Protein AF-0000000073932582 (afdb_homodimer)

Solvent-accessible surface area (backbone atoms only — not comparable to full-atom values): 14722 Å² total; per-residue (Å²): 50,38,37,35,44,93,80,73,46,54,45,80,46,82,67,61,90,59,52,50,38,26,35,10,34,34,60,73,50,92,83,46,47,51,33,32,18,21,56,33,9,35,29,33,28,31,39,78,90,77,74,40,74,39,87,36,31,32,60,36,88,74,42,45,66,88,72,19,63,48,43,82,56,75,84,44,31,86,43,18,18,27,31,31,17,44,28,44,34,70,88,72,42,29,36,38,30,24,18,69,65,57,29,37,29,38,24,52,68,85,38,39,74,36,43,73,75,38,56,51,46,88,87,41,68,65,72,37,37,38,15,33,28,44,39,81,84,78,61,38,34,36,29,15,39,25,122,51,38,36,35,44,93,79,72,48,54,45,79,46,81,67,60,90,58,52,50,38,27,34,10,33,36,62,71,52,94,82,46,47,52,32,31,18,21,55,32,8,35,29,33,29,31,39,80,90,76,73,40,76,38,86,36,31,32,60,37,88,74,41,44,67,87,71,20,64,49,43,82,57,74,85,45,30,85,43,18,18,28,32,30,18,45,29,43,35,70,90,73,43,29,36,38,31,23,19,67,65,57,29,37,27,38,25,52,67,84,40,39,75,36,44,73,75,36,57,52,46,88,86,40,69,65,73,37,39,39,16,36,28,44,40,81,85,78,61,36,34,36,30,16,40,23,122

Structure (mmCIF, N/CA/C/O backbone):
data_AF-0000000073932582-model_v1
#
loop_
_entity.id
_entity.type
_entity.pdbx_description
1 polymer 'Strictosidine synthase conserved region domain-containing protein'
#
loop_
_atom_site.group_PDB
_atom_site.id
_atom_site.type_symbol
_atom_site.label_atom_id
_atom_site.label_alt_id
_atom_site.label_comp_id
_atom_site.label_asym_id
_atom_site.label_entity_id
_atom_site.label_seq_id
_atom_site.pdbx_PDB_ins_code
_atom_site.Cartn_x
_atom_site.Cartn_y
_atom_site.Cartn_z
_atom_site.occupancy
_atom_site.B_iso_or_equiv
_atom_site.auth_seq_id
_atom_site.auth_comp_id
_atom_site.auth_asym_id
_atom_site.auth_atom_id
_atom_site.pdbx_PDB_model_num
ATOM 1 N N . MET A 1 1 ? 9.703 9.008 5.867 1 92.81 1 MET A N 1
ATOM 2 C CA . MET A 1 1 ? 9.531 8.484 4.516 1 92.81 1 MET A CA 1
ATOM 3 C C . MET A 1 1 ? 10.844 8.57 3.732 1 92.81 1 MET A C 1
ATOM 5 O O . MET A 1 1 ? 11.727 9.344 4.086 1 92.81 1 MET A O 1
ATOM 9 N N . VAL A 1 2 ? 10.914 7.723 2.611 1 91.25 2 VAL A N 1
ATOM 10 C CA . VAL A 1 2 ? 12.164 7.688 1.859 1 91.25 2 VAL A CA 1
ATOM 11 C C . VAL A 1 2 ? 11.875 7.906 0.375 1 91.25 2 VAL A C 1
ATOM 13 O O . VAL A 1 2 ? 10.859 7.445 -0.142 1 91.25 2 VAL A O 1
ATOM 16 N N . LEU A 1 3 ? 12.734 8.672 -0.242 1 91.31 3 LEU A N 1
ATOM 17 C CA . LEU A 1 3 ? 12.719 8.922 -1.679 1 91.31 3 LEU A CA 1
ATOM 18 C C . LEU A 1 3 ? 13.883 8.219 -2.369 1 91.31 3 LEU A C 1
ATOM 20 O O . LEU A 1 3 ? 15.016 8.273 -1.891 1 91.31 3 LEU A O 1
ATOM 24 N N . CYS A 1 4 ? 13.5 7.523 -3.342 1 89.12 4 CYS A N 1
ATOM 25 C CA . CYS A 1 4 ? 14.5 6.898 -4.195 1 89.12 4 CYS A CA 1
ATOM 26 C C . CYS A 1 4 ? 14.523 7.543 -5.578 1 89.12 4 CYS A C 1
ATOM 28 O O . CYS A 1 4 ? 13.523 7.5 -6.301 1 89.12 4 CYS A O 1
ATOM 30 N N . SER A 1 5 ? 15.695 8.07 -5.973 1 86.5 5 SER A N 1
ATOM 31 C CA . SER A 1 5 ? 15.836 8.695 -7.285 1 86.5 5 SER A CA 1
ATOM 32 C C . SER A 1 5 ? 16.25 7.672 -8.344 1 86.5 5 SER A C 1
ATOM 34 O O . SER A 1 5 ? 16.422 6.492 -8.039 1 86.5 5 SER A O 1
ATOM 36 N N . GLN A 1 6 ? 16.328 8.109 -9.602 1 78.94 6 GLN A N 1
ATOM 37 C CA . GLN A 1 6 ? 16.672 7.246 -10.727 1 78.94 6 GLN A CA 1
ATOM 38 C C . GLN A 1 6 ? 18.094 6.723 -10.602 1 78.94 6 GLN A C 1
ATOM 40 O O . GLN A 1 6 ? 18.469 5.738 -11.25 1 78.94 6 GLN A O 1
ATOM 45 N N . TYR A 1 7 ? 18.906 7.348 -9.75 1 80.75 7 TYR A N 1
ATOM 46 C CA . TYR A 1 7 ? 20.281 6.926 -9.578 1 80.75 7 TYR A CA 1
ATOM 47 C C . TYR A 1 7 ? 20.469 6.152 -8.273 1 80.75 7 TYR A C 1
ATOM 49 O O . TYR A 1 7 ? 21.562 6.07 -7.738 1 80.75 7 TYR A O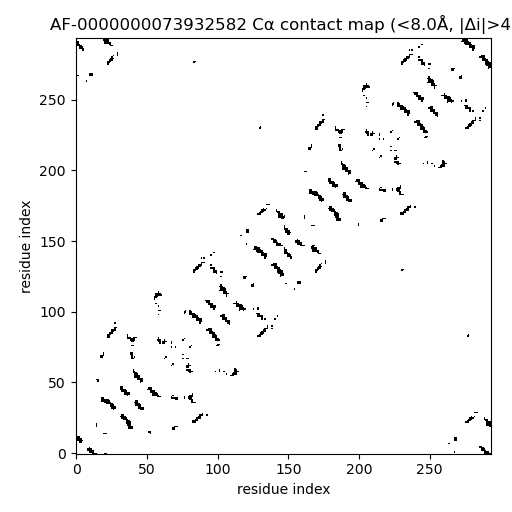 1
ATOM 57 N N . SER A 1 8 ? 19.359 5.699 -7.719 1 82.94 8 SER A N 1
ATOM 58 C CA . SER A 1 8 ? 19.344 4.914 -6.488 1 82.94 8 SER A CA 1
ATOM 59 C C . SER A 1 8 ? 19.922 5.699 -5.32 1 82.94 8 SER A C 1
ATOM 61 O O . SER A 1 8 ? 20.703 5.164 -4.531 1 82.94 8 SER A O 1
ATOM 63 N N . ILE A 1 9 ? 19.766 7.004 -5.465 1 88.38 9 ILE A N 1
ATOM 64 C CA . ILE A 1 9 ? 20.062 7.852 -4.312 1 88.38 9 ILE A CA 1
ATOM 65 C C . ILE A 1 9 ? 18.844 7.949 -3.412 1 88.38 9 ILE A C 1
ATOM 67 O O . ILE A 1 9 ? 17.734 8.203 -3.887 1 88.38 9 ILE A O 1
ATOM 71 N N . PHE A 1 10 ? 19.109 7.66 -2.139 1 92.31 10 PHE A N 1
ATOM 72 C CA . PHE A 1 10 ? 18.016 7.605 -1.169 1 92.31 10 PHE A CA 1
ATOM 73 C C . PHE A 1 10 ? 18.094 8.781 -0.198 1 92.31 10 PHE A C 1
ATOM 75 O O . PHE A 1 10 ? 19.172 9.094 0.318 1 92.31 10 PHE A O 1
ATOM 82 N N . SER A 1 11 ? 16.953 9.453 -0.043 1 92.56 11 SER A N 1
ATOM 83 C CA . SER A 1 11 ? 16.859 10.57 0.887 1 92.56 11 SER A CA 1
ATOM 84 C C . SER A 1 11 ? 15.688 10.391 1.85 1 92.56 11 SER A C 1
ATOM 86 O O . SER A 1 11 ? 14.617 9.93 1.451 1 92.56 11 SER A O 1
ATOM 88 N N . ILE A 1 12 ? 15.945 10.773 3.076 1 92.81 12 ILE A N 1
ATOM 89 C CA . ILE A 1 12 ? 14.898 10.695 4.094 1 92.81 12 ILE A CA 1
ATOM 90 C C . ILE A 1 12 ? 14.109 12 4.125 1 92.81 12 ILE A C 1
ATOM 92 O O . ILE A 1 12 ? 14.688 13.086 4.086 1 92.81 12 ILE A O 1
ATOM 96 N N . ILE A 1 13 ? 12.836 11.898 4.035 1 90.31 13 ILE A N 1
ATOM 97 C CA . ILE A 1 13 ? 11.938 13.023 4.223 1 90.31 13 ILE A CA 1
ATOM 98 C C . ILE A 1 13 ? 11.25 12.914 5.586 1 90.31 13 ILE A C 1
ATOM 100 O O . ILE A 1 13 ? 10.516 11.961 5.844 1 90.31 13 ILE A O 1
ATOM 104 N N . GLN A 1 14 ? 11.352 13.914 6.312 1 89.56 14 GLN A N 1
ATOM 105 C CA . GLN A 1 14 ? 10.836 13.867 7.676 1 89.56 14 GLN A CA 1
ATOM 106 C C . GLN A 1 14 ? 9.367 14.281 7.723 1 89.56 14 GLN A C 1
ATOM 108 O O . GLN A 1 14 ? 8.969 15.258 7.078 1 89.56 14 GLN A O 1
ATOM 113 N N . LEU A 1 15 ? 8.633 13.484 8.469 1 91.19 15 LEU A N 1
ATOM 114 C CA . LEU A 1 15 ? 7.27 13.898 8.797 1 91.19 15 LEU A CA 1
ATOM 115 C C . LEU A 1 15 ? 7.27 14.961 9.891 1 91.19 15 LEU A C 1
ATOM 117 O O . LEU A 1 15 ? 8.281 15.156 10.57 1 91.19 15 LEU A O 1
ATOM 121 N N . PRO A 1 16 ? 6.137 15.633 9.953 1 90.31 16 PRO A N 1
ATOM 122 C CA . PRO A 1 16 ? 6.051 16.562 11.086 1 90.31 16 PRO A CA 1
ATOM 123 C C . PRO A 1 16 ? 6.215 15.859 12.43 1 90.31 16 PRO A C 1
ATOM 125 O O . PRO A 1 16 ? 5.914 14.672 12.555 1 90.31 16 PRO A O 1
ATOM 128 N N . PRO A 1 17 ? 6.703 16.547 13.406 1 87.38 17 PRO A N 1
ATOM 129 C CA . PRO A 1 17 ? 7.004 15.945 14.703 1 87.38 17 PRO A CA 1
ATOM 130 C C . PRO A 1 17 ? 5.789 15.258 15.336 1 87.38 17 PRO A C 1
ATOM 132 O O . PRO A 1 17 ? 5.945 14.32 16.125 1 87.38 17 PRO A O 1
ATOM 135 N N . ASN A 1 18 ? 4.688 15.719 15.023 1 88.88 18 ASN A N 1
ATOM 136 C CA . ASN A 1 18 ? 3.504 15.148 15.656 1 88.88 18 ASN A CA 1
ATOM 137 C C . ASN A 1 18 ? 2.885 14.047 14.805 1 88.88 18 ASN A C 1
ATOM 139 O O . ASN A 1 18 ? 1.719 13.695 14.984 1 88.88 18 ASN A O 1
ATOM 143 N N . ALA A 1 19 ? 3.672 13.562 13.922 1 90.81 19 ALA A N 1
ATOM 144 C CA . ALA A 1 19 ? 3.168 12.484 13.07 1 90.81 19 ALA A CA 1
ATOM 145 C C . ALA A 1 19 ? 4.094 11.273 13.109 1 90.81 19 ALA A C 1
ATOM 147 O O . ALA A 1 19 ? 5.312 11.414 12.984 1 90.81 19 ALA A O 1
ATOM 148 N N . THR A 1 20 ? 3.496 10.109 13.406 1 90.94 20 THR A N 1
ATOM 149 C CA . THR A 1 20 ? 4.238 8.859 13.383 1 90.94 20 THR A CA 1
ATOM 150 C C . THR A 1 20 ? 3.902 8.055 12.133 1 90.94 20 THR A C 1
ATOM 152 O O . THR A 1 20 ? 2.744 7.996 11.711 1 90.94 20 THR A O 1
ATOM 155 N N . GLY A 1 21 ? 4.82 7.461 11.5 1 89.5 21 GLY A N 1
ATOM 156 C CA . GLY A 1 21 ? 4.727 6.758 10.234 1 89.5 21 GLY A CA 1
ATOM 157 C C . GLY A 1 21 ? 5.855 7.105 9.273 1 89.5 21 GLY A C 1
ATOM 158 O O . GLY A 1 21 ? 7.012 7.207 9.688 1 89.5 21 GLY A O 1
ATOM 159 N N . PRO A 1 22 ? 5.34 7.375 7.988 1 91.56 22 PRO A N 1
ATOM 160 C CA . PRO A 1 22 ? 4.051 7.055 7.375 1 91.56 22 PRO A CA 1
ATOM 161 C C . PRO A 1 22 ? 3.824 5.551 7.219 1 91.56 22 PRO A C 1
ATOM 163 O O . PRO A 1 22 ? 4.789 4.789 7.117 1 91.56 22 PRO A O 1
ATOM 166 N N . GLU A 1 23 ? 2.623 5.113 7.145 1 91.44 23 GLU A N 1
ATOM 167 C CA . GLU A 1 23 ? 2.225 3.736 6.859 1 91.44 23 GLU A CA 1
ATOM 168 C C . GLU A 1 23 ? 1.976 3.529 5.371 1 91.44 23 GLU A C 1
ATOM 170 O O . GLU A 1 23 ? 2.051 2.404 4.871 1 91.44 23 GLU A O 1
ATOM 175 N N . SER A 1 24 ? 1.66 4.59 4.684 1 94.38 24 SER A N 1
ATOM 176 C CA . SER A 1 24 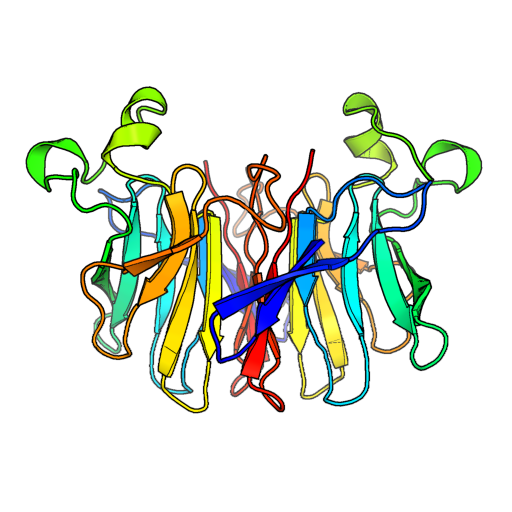? 1.366 4.559 3.252 1 94.38 24 SER A CA 1
ATOM 177 C C . SER A 1 24 ? 1.795 5.852 2.57 1 94.38 24 SER A C 1
ATOM 179 O O . SER A 1 24 ? 1.996 6.871 3.232 1 94.38 24 SER A O 1
ATOM 181 N N . VAL A 1 25 ? 1.944 5.777 1.263 1 95.19 25 VAL A N 1
ATOM 182 C CA . VAL A 1 25 ? 2.303 6.938 0.452 1 95.19 25 VAL A CA 1
ATOM 183 C C . VAL A 1 25 ? 1.602 6.855 -0.902 1 95.19 25 VAL A C 1
ATOM 185 O O . VAL A 1 25 ? 1.367 5.766 -1.424 1 95.19 25 VAL A O 1
ATOM 188 N N . GLY A 1 26 ? 1.299 8 -1.461 1 92.06 26 GLY A N 1
ATOM 189 C CA . GLY A 1 26 ? 0.688 8.023 -2.779 1 92.06 26 GLY A CA 1
ATOM 190 C C . GLY A 1 26 ? 0.687 9.406 -3.41 1 92.06 26 GLY A C 1
ATOM 191 O O . GLY A 1 26 ? 1.029 10.391 -2.754 1 92.06 26 GLY A O 1
ATOM 192 N N . PHE A 1 27 ? 0.298 9.406 -4.672 1 88.38 27 PHE A N 1
ATOM 193 C CA . PHE A 1 27 ? 0.225 10.625 -5.473 1 88.38 27 PHE A CA 1
ATOM 194 C C . PHE A 1 27 ? -1.101 10.695 -6.223 1 88.38 27 PHE A C 1
ATOM 196 O O . PHE A 1 27 ? -1.684 9.672 -6.57 1 88.38 27 PHE A O 1
ATOM 203 N N . ASN A 1 28 ? -1.542 11.836 -6.395 1 76 28 ASN A N 1
ATOM 204 C CA . ASN A 1 28 ? -2.736 12.078 -7.195 1 76 28 ASN A CA 1
ATOM 205 C C . ASN A 1 28 ? -2.387 12.688 -8.547 1 76 28 ASN A C 1
ATOM 207 O O . ASN A 1 28 ? -3.061 12.43 -9.547 1 76 28 ASN A O 1
ATOM 211 N N . SER A 1 29 ? -1.529 13.664 -8.578 1 76.12 29 SER A N 1
ATOM 212 C CA . SER A 1 29 ? -1.234 14.477 -9.75 1 76.12 29 SER A CA 1
ATOM 213 C C . SER A 1 29 ? 0.243 14.852 -9.805 1 76.12 29 SER A C 1
ATOM 215 O O . SER A 1 29 ? 0.995 14.57 -8.867 1 76.12 29 SER A O 1
ATOM 217 N N . PRO A 1 30 ? 0.577 15.32 -10.977 1 75.06 30 PRO A N 1
ATOM 218 C CA . PRO A 1 30 ? 1.969 15.766 -11.094 1 75.06 30 PRO A CA 1
ATOM 219 C C . PRO A 1 30 ? 2.328 16.859 -10.102 1 75.06 30 PRO A C 1
ATOM 221 O O . PRO A 1 30 ? 3.502 17.031 -9.766 1 75.06 30 PRO A O 1
ATOM 224 N N . VAL A 1 31 ? 1.367 17.547 -9.602 1 72.94 31 VAL A N 1
ATOM 225 C CA . VAL A 1 31 ? 1.722 18.781 -8.891 1 72.94 31 VAL A CA 1
ATOM 226 C C . VAL A 1 31 ? 1.302 18.672 -7.426 1 72.94 31 VAL A C 1
ATOM 228 O O . VAL A 1 31 ? 1.565 19.578 -6.633 1 72.94 31 VAL A O 1
ATOM 231 N N . SER A 1 32 ? 0.687 17.609 -7.164 1 79.12 32 SER A N 1
ATOM 232 C CA . SER A 1 32 ? 0.188 17.516 -5.797 1 79.12 32 SER A CA 1
ATOM 233 C C . SER A 1 32 ? 0.812 16.344 -5.055 1 79.12 32 SER A C 1
ATOM 235 O O . SER A 1 32 ? 0.888 15.234 -5.59 1 79.12 32 SER A O 1
ATOM 237 N N . GLY A 1 33 ? 1.275 16.766 -3.689 1 84.5 33 GLY A N 1
ATOM 238 C CA . GLY A 1 33 ? 1.781 15.688 -2.852 1 84.5 33 GLY A CA 1
ATOM 239 C C . GLY A 1 33 ? 3.289 15.719 -2.684 1 84.5 33 GLY A C 1
ATOM 240 O O . GLY A 1 33 ? 3.93 16.734 -2.988 1 84.5 33 GLY A O 1
ATOM 241 N N . PRO A 1 34 ? 3.629 14.508 -2.064 1 92.25 34 PRO A N 1
ATOM 242 C CA . PRO A 1 34 ? 2.963 13.234 -1.784 1 92.25 34 PRO A CA 1
ATOM 243 C C . PRO A 1 34 ? 1.932 13.344 -0.664 1 92.25 34 PRO A C 1
ATOM 245 O O . PRO A 1 34 ? 1.927 14.32 0.085 1 92.25 34 PRO A O 1
ATOM 248 N N . TYR A 1 35 ? 1.067 12.398 -0.741 1 95.81 35 TYR A N 1
ATOM 249 C CA . TYR A 1 35 ? 0.161 12.125 0.369 1 95.81 35 TYR A CA 1
ATOM 250 C C . TYR A 1 35 ? 0.679 10.977 1.228 1 95.81 35 TYR A C 1
ATOM 252 O O . TYR A 1 35 ? 1.231 10.008 0.706 1 95.81 35 TYR A O 1
ATOM 260 N N . VAL A 1 36 ? 0.463 11.094 2.584 1 96.25 36 VAL A N 1
ATOM 261 C CA . VAL A 1 36 ? 0.94 10.031 3.465 1 96.25 36 VAL A CA 1
ATOM 262 C C . VAL A 1 36 ? -0.118 9.727 4.52 1 96.25 36 VAL A C 1
ATOM 264 O O . VAL A 1 36 ? -0.774 10.633 5.035 1 96.25 36 VAL A O 1
ATOM 267 N N . GLY A 1 37 ? -0.348 8.445 4.684 1 97 37 GLY A N 1
ATOM 268 C CA . GLY A 1 37 ? -1.12 8.008 5.836 1 97 37 GLY A CA 1
ATOM 269 C C . GLY A 1 37 ? -0.276 7.812 7.082 1 97 37 GLY A C 1
ATOM 270 O O . GLY A 1 37 ? 0.77 7.16 7.035 1 97 37 GLY A O 1
ATOM 271 N N . VAL A 1 38 ? -0.717 8.414 8.195 1 96.81 38 VAL A N 1
ATOM 272 C CA . VAL A 1 38 ? 0.07 8.312 9.422 1 96.81 38 VAL A CA 1
ATOM 273 C C . VAL A 1 38 ? -0.708 7.527 10.477 1 96.81 38 VAL A C 1
ATOM 275 O O . VAL A 1 38 ? -1.898 7.254 10.297 1 96.81 38 VAL A O 1
ATOM 278 N N . ALA A 1 39 ? -0.069 7.16 11.547 1 95.38 39 ALA A N 1
ATOM 279 C CA . ALA A 1 39 ? -0.538 6.145 12.492 1 95.38 39 ALA A CA 1
ATOM 280 C C . ALA A 1 39 ? -1.753 6.645 13.266 1 95.38 39 ALA A C 1
ATOM 282 O O . ALA A 1 39 ? -2.494 5.848 13.852 1 95.38 39 ALA A O 1
ATOM 283 N N . ASP A 1 40 ? -1.962 7.961 13.234 1 96.88 40 ASP A N 1
ATOM 284 C CA . ASP A 1 40 ? -2.986 8.508 14.109 1 96.88 40 ASP A CA 1
ATOM 285 C C . ASP A 1 40 ? -4.285 8.766 13.352 1 96.88 40 ASP A C 1
ATOM 287 O O . ASP A 1 40 ? -5.105 9.586 13.766 1 96.88 40 ASP A O 1
ATOM 291 N N . GLY A 1 41 ? -4.41 8.219 12.141 1 97.62 41 GLY A N 1
ATOM 292 C CA . GLY A 1 41 ? -5.676 8.25 11.43 1 97.62 41 GLY A CA 1
ATOM 293 C C . GLY A 1 41 ? -5.746 9.352 10.391 1 97.62 41 GLY A C 1
ATOM 294 O O . GLY A 1 41 ? -6.75 9.492 9.688 1 97.62 41 GLY A O 1
ATOM 295 N N . ARG A 1 42 ? -4.73 10.109 10.266 1 97.88 42 ARG A N 1
ATOM 296 C CA . ARG A 1 42 ? -4.723 11.219 9.32 1 97.88 42 ARG A CA 1
ATOM 297 C C . ARG A 1 42 ? -4.059 10.805 8.008 1 97.88 42 ARG A C 1
ATOM 299 O O . ARG A 1 42 ? -3.186 9.938 7.992 1 97.88 42 ARG A O 1
ATOM 306 N N . VAL A 1 43 ? -4.543 11.344 6.961 1 97.75 43 VAL A N 1
ATOM 307 C CA . VAL A 1 43 ? -3.803 11.461 5.707 1 97.75 43 VAL A CA 1
ATOM 308 C C . VAL A 1 43 ? -3.283 12.883 5.547 1 97.75 43 VAL A C 1
ATOM 310 O O . VAL A 1 43 ? -4.062 13.844 5.555 1 97.75 43 VAL A O 1
ATOM 313 N N . LEU A 1 44 ? -1.979 12.977 5.383 1 96.88 44 LEU A N 1
ATOM 314 C CA . LEU A 1 44 ? -1.341 14.281 5.219 1 96.88 44 LEU A CA 1
ATOM 315 C C . LEU A 1 44 ? -0.92 14.5 3.77 1 96.88 44 LEU A C 1
ATOM 317 O O . LEU A 1 44 ? -0.695 13.539 3.031 1 96.88 44 LEU A O 1
ATOM 321 N N . LYS A 1 45 ? -0.868 15.734 3.428 1 95.38 45 LYS A N 1
ATOM 322 C CA . LYS A 1 45 ? -0.428 16.156 2.1 1 95.38 45 LYS A CA 1
ATOM 323 C C . LYS A 1 45 ? 0.74 17.125 2.188 1 95.38 45 LYS A C 1
ATOM 325 O O . LYS A 1 45 ? 0.686 18.094 2.945 1 95.38 45 LYS A O 1
ATOM 330 N N . ARG A 1 46 ? 1.729 16.781 1.403 1 92.44 46 ARG A N 1
ATOM 331 C CA . ARG A 1 46 ? 2.844 17.719 1.325 1 92.44 46 ARG A CA 1
ATOM 332 C C . ARG A 1 46 ? 2.529 18.859 0.371 1 92.44 46 ARG A C 1
ATOM 334 O O . ARG A 1 46 ? 2.096 18.641 -0.76 1 92.44 46 ARG A O 1
ATOM 341 N N . GLN A 1 47 ? 2.684 20.031 0.866 1 87.19 47 GLN A N 1
ATOM 342 C CA . GLN A 1 47 ? 2.465 21.219 0.051 1 87.19 47 GLN A CA 1
ATOM 343 C C . GLN A 1 47 ? 3.789 21.828 -0.414 1 87.19 47 GLN A C 1
ATOM 345 O O . GLN A 1 47 ? 4.676 22.094 0.399 1 87.19 47 GLN A O 1
ATOM 350 N N . ASP A 1 48 ? 3.877 21.844 -1.764 1 72.88 48 ASP A N 1
ATOM 351 C CA . ASP A 1 48 ? 5.004 22.578 -2.348 1 72.88 48 ASP A CA 1
ATOM 352 C C . ASP A 1 48 ? 4.633 24.031 -2.639 1 72.88 48 ASP A C 1
ATOM 354 O O . ASP A 1 48 ? 3.467 24.328 -2.898 1 72.88 48 ASP A O 1
ATOM 358 N N . PRO A 1 49 ? 5.66 25 -2.443 1 70.38 49 PRO A N 1
ATOM 359 C CA . PRO A 1 49 ? 7.098 24.766 -2.289 1 70.38 49 PRO A CA 1
ATOM 360 C C . PRO A 1 49 ? 7.547 24.797 -0.831 1 70.38 49 PRO A C 1
ATOM 362 O O . PRO A 1 49 ? 8.742 24.656 -0.545 1 70.38 49 PRO A O 1
ATOM 365 N N . ILE A 1 50 ? 6.59 24.938 0.078 1 70 50 ILE A N 1
ATOM 366 C CA . ILE A 1 50 ? 6.984 25.172 1.462 1 70 50 ILE A CA 1
ATOM 367 C C . ILE A 1 50 ? 7.363 23.859 2.125 1 70 50 ILE A C 1
ATOM 369 O O . ILE A 1 50 ? 7.914 23.844 3.23 1 70 50 ILE A O 1
ATOM 373 N N . LEU A 1 51 ? 7.266 22.797 1.449 1 77.31 51 LEU A N 1
ATOM 374 C CA . LEU A 1 51 ? 7.664 21.469 1.872 1 77.31 51 LEU A CA 1
ATOM 375 C C . LEU A 1 51 ? 7.086 21.125 3.244 1 77.31 51 LEU A C 1
ATOM 377 O O . LEU A 1 51 ? 7.793 20.625 4.113 1 77.31 51 LEU A O 1
ATOM 381 N N . ARG A 1 52 ? 5.852 21.625 3.482 1 88.19 52 ARG A N 1
ATOM 382 C CA . ARG A 1 52 ? 5.156 21.328 4.73 1 88.19 52 ARG A CA 1
ATOM 383 C C . ARG A 1 52 ? 3.998 20.375 4.5 1 88.19 52 ARG A C 1
ATOM 385 O O . ARG A 1 52 ? 3.416 20.344 3.414 1 88.19 52 ARG A O 1
ATOM 392 N N . PHE A 1 53 ? 3.756 19.609 5.551 1 94.31 53 PHE A N 1
ATOM 393 C CA . PHE A 1 53 ? 2.609 18.719 5.484 1 94.31 53 PHE A CA 1
ATOM 394 C C . PHE A 1 53 ? 1.386 19.359 6.133 1 94.31 53 PHE A C 1
ATOM 396 O O . PHE A 1 53 ? 1.498 20.016 7.168 1 94.31 53 PHE A O 1
ATOM 403 N N . VAL A 1 54 ? 0.308 19.156 5.465 1 94.56 54 VAL A N 1
ATOM 404 C CA . VAL A 1 54 ? -0.958 19.625 6.016 1 94.56 54 VAL A CA 1
ATOM 405 C C . VAL A 1 54 ? -1.949 18.469 6.102 1 94.56 54 VAL A C 1
ATOM 407 O O . VAL A 1 54 ? -1.793 17.469 5.41 1 94.56 54 VAL A O 1
ATOM 410 N N . ASP A 1 55 ? -2.973 18.703 6.902 1 96.19 55 ASP A N 1
ATOM 411 C CA . ASP A 1 55 ? -4.043 17.703 6.98 1 96.19 55 ASP A CA 1
ATOM 412 C C . ASP A 1 55 ? -4.828 17.641 5.672 1 96.19 55 ASP A C 1
ATOM 414 O O . ASP A 1 55 ? -5.219 18.672 5.125 1 96.19 55 ASP A O 1
ATOM 418 N N .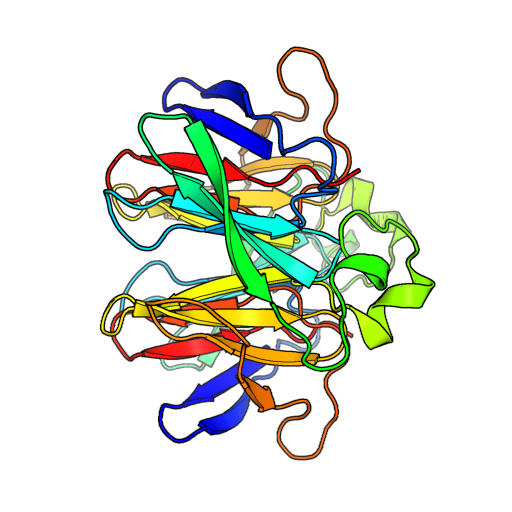 PHE A 1 56 ? -4.984 16.484 5.191 1 97 56 PHE A N 1
ATOM 419 C CA . PHE A 1 56 ? -5.797 16.328 3.992 1 97 56 PHE A CA 1
ATOM 420 C C . PHE A 1 56 ? -7.105 15.609 4.312 1 97 56 PHE A C 1
ATOM 422 O O . PHE A 1 56 ? -8.18 16.047 3.895 1 97 56 PHE A O 1
ATOM 429 N N . ALA A 1 57 ? -7.02 14.539 5.09 1 98.44 57 ALA A N 1
ATOM 430 C CA . ALA A 1 57 ? -8.203 13.742 5.395 1 98.44 57 ALA A CA 1
ATOM 431 C C . ALA A 1 57 ? -8.047 13.016 6.727 1 98.44 57 ALA A C 1
ATOM 433 O O . ALA A 1 57 ? -6.938 12.906 7.25 1 98.44 57 ALA A O 1
ATOM 434 N N . VAL A 1 58 ? -9.148 12.547 7.281 1 98.69 58 VAL A N 1
ATOM 435 C CA . VAL A 1 58 ? -9.172 11.672 8.453 1 98.69 58 VAL A CA 1
ATOM 436 C C . VAL A 1 58 ? -10.102 10.492 8.195 1 98.69 58 VAL A C 1
ATOM 438 O O . VAL A 1 58 ? -11.078 10.609 7.445 1 98.69 58 VAL A O 1
ATOM 441 N N . THR A 1 59 ? -9.82 9.383 8.867 1 98.31 59 THR A N 1
ATOM 442 C CA . THR A 1 59 ? -10.531 8.156 8.523 1 98.31 59 THR A CA 1
ATOM 443 C C . THR A 1 59 ? -11.633 7.859 9.539 1 98.31 59 THR A C 1
ATOM 445 O O . THR A 1 59 ? -12.438 6.953 9.336 1 98.31 59 THR A O 1
ATOM 448 N N . SER A 1 60 ? -11.711 8.625 10.586 1 98.38 60 SER A N 1
ATOM 449 C CA . SER A 1 60 ? -12.688 8.32 11.617 1 98.38 60 SER A CA 1
ATOM 450 C C . SER A 1 60 ? -13.43 9.578 12.055 1 98.38 60 SER A C 1
ATOM 452 O O . SER A 1 60 ? -12.812 10.625 12.289 1 98.38 60 SER A O 1
ATOM 454 N N . SER A 1 61 ? -14.727 9.43 12.195 1 97.12 61 SER A N 1
ATOM 455 C CA . SER A 1 61 ? -15.531 10.531 12.703 1 97.12 61 SER A CA 1
ATOM 456 C C . SER A 1 61 ? -15.461 10.609 14.227 1 97.12 61 SER A C 1
ATOM 458 O O . SER A 1 61 ? -15.859 11.609 14.828 1 97.12 61 SER A O 1
ATOM 460 N N . ASN A 1 62 ? -15.008 9.57 14.859 1 96.75 62 ASN A N 1
ATOM 461 C CA . ASN A 1 62 ? -14.945 9.5 16.312 1 96.75 62 ASN A CA 1
ATOM 462 C C . ASN A 1 62 ? -13.703 10.203 16.859 1 96.75 62 ASN A C 1
ATOM 464 O O . ASN A 1 62 ? -13.57 10.383 18.062 1 96.75 62 ASN A O 1
ATOM 468 N N . ARG A 1 63 ? -12.891 10.562 15.953 1 97.88 63 ARG A N 1
ATOM 469 C CA . ARG A 1 63 ? -11.609 11.109 16.391 1 97.88 63 ARG A CA 1
ATOM 470 C C . ARG A 1 63 ? -11.742 12.57 16.781 1 97.88 63 ARG A C 1
ATOM 472 O O . ARG A 1 63 ? -12.586 13.297 16.25 1 97.88 63 ARG A O 1
ATOM 479 N N . THR A 1 64 ? -10.867 13.031 17.734 1 97 64 THR A N 1
ATOM 480 C CA . THR A 1 64 ? -10.609 14.453 17.969 1 97 64 THR A CA 1
ATOM 481 C C . THR A 1 64 ? -9.125 14.766 17.859 1 97 64 THR A C 1
ATOM 483 O O . THR A 1 64 ? -8.281 13.891 18.094 1 97 64 THR A O 1
ATOM 486 N N . LYS A 1 65 ? -8.898 15.969 17.438 1 96.19 65 LYS A N 1
ATOM 487 C CA . LYS A 1 65 ? -7.496 16.359 17.328 1 96.19 65 LYS A CA 1
ATOM 488 C C . LYS A 1 65 ? -6.766 16.203 18.656 1 96.19 65 LYS A C 1
ATOM 490 O O . LYS A 1 65 ? -5.645 15.688 18.688 1 96.19 65 LYS A O 1
ATOM 495 N N . GLN A 1 66 ? -7.383 16.562 19.734 1 95.75 66 GLN A N 1
ATOM 496 C CA . GLN A 1 66 ? -6.789 16.516 21.062 1 95.75 66 GLN A CA 1
ATOM 497 C C . GLN A 1 66 ? -6.453 15.07 21.469 1 95.75 66 GLN A C 1
ATOM 499 O O . GLN A 1 66 ? -5.398 14.812 22.047 1 95.75 66 GLN A O 1
ATOM 504 N N . LEU A 1 67 ? -7.262 14.25 21.078 1 96.31 67 LEU A N 1
ATOM 505 C CA . LEU A 1 67 ? -7.129 12.867 21.5 1 96.31 67 LEU A CA 1
ATOM 506 C C . LEU A 1 67 ? -6.195 12.102 20.562 1 96.31 67 LEU A C 1
ATOM 508 O O . LEU A 1 67 ? -5.387 11.281 21.016 1 96.31 67 LEU A O 1
ATOM 512 N N . CYS A 1 68 ? -6.258 12.383 19.25 1 97.88 68 CYS A N 1
ATOM 513 C CA . CYS A 1 68 ? -5.711 11.43 18.297 1 97.88 68 CYS A CA 1
ATOM 514 C C . CYS A 1 68 ? -4.438 11.961 17.656 1 97.88 68 CYS A C 1
ATOM 516 O O . CYS A 1 68 ? -3.535 11.195 17.328 1 97.88 68 CYS A O 1
ATOM 518 N N . ASP A 1 69 ? -4.359 13.281 17.453 1 96.75 69 ASP A N 1
ATOM 519 C CA . ASP A 1 69 ? -3.199 13.797 16.734 1 96.75 69 ASP A CA 1
ATOM 520 C C . ASP A 1 69 ? -1.903 13.484 17.484 1 96.75 69 ASP A C 1
ATOM 522 O O . ASP A 1 69 ? -1.74 13.875 18.641 1 96.75 69 ASP A O 1
ATOM 526 N N . GLY A 1 70 ? -1.042 12.766 16.875 1 94.5 70 GLY A N 1
ATOM 527 C CA . GLY A 1 70 ? 0.276 12.484 17.422 1 94.5 70 GLY A CA 1
ATOM 528 C C . GLY A 1 70 ? 0.308 11.242 18.297 1 94.5 70 GLY A C 1
ATOM 529 O O . GLY A 1 70 ? 1.372 10.828 18.75 1 94.5 70 GLY A O 1
ATOM 530 N N . THR A 1 71 ? -0.801 10.602 18.516 1 94.38 71 THR A N 1
ATOM 531 C CA . THR A 1 71 ? -0.823 9.43 19.391 1 94.38 71 THR A CA 1
ATOM 532 C C . THR A 1 71 ? -0.096 8.258 18.734 1 94.38 71 THR A C 1
ATOM 534 O O . THR A 1 71 ? -0.186 8.062 17.516 1 94.38 71 THR A O 1
ATOM 537 N N . THR A 1 72 ? 0.603 7.527 19.516 1 88.75 72 THR A N 1
ATOM 538 C CA . THR A 1 72 ? 1.254 6.305 19.062 1 88.75 72 THR A CA 1
ATOM 539 C C . THR A 1 72 ? 0.705 5.094 19.812 1 88.75 72 THR A C 1
ATOM 541 O O . THR A 1 72 ? 1.277 4.004 19.75 1 88.75 72 THR A O 1
ATOM 544 N N . ASP A 1 73 ? -0.335 5.383 20.531 1 93.44 73 ASP A N 1
ATOM 545 C CA . ASP A 1 73 ? -0.977 4.324 21.297 1 93.44 73 ASP A CA 1
ATOM 546 C C . ASP A 1 73 ? -1.82 3.424 20.406 1 93.44 73 ASP A C 1
ATOM 548 O O . ASP A 1 73 ? -2.85 3.852 19.875 1 93.44 73 ASP A O 1
ATOM 552 N N . PRO A 1 74 ? -1.43 2.18 20.297 1 89.44 74 PRO A N 1
ATOM 553 C CA . PRO A 1 74 ? -2.186 1.289 19.422 1 89.44 74 PRO A CA 1
ATOM 554 C C . PRO A 1 74 ? -3.625 1.079 19.891 1 89.44 74 PRO A C 1
ATOM 556 O O . PRO A 1 74 ? -4.5 0.767 19.078 1 89.44 74 PRO A O 1
ATOM 559 N N . ASP A 1 75 ? -3.869 1.3 21.141 1 95.56 75 ASP A N 1
ATOM 560 C CA . ASP A 1 75 ? -5.207 1.092 21.688 1 95.56 75 ASP A CA 1
ATOM 561 C C . ASP A 1 75 ? -6.172 2.172 21.188 1 95.56 75 ASP A C 1
ATOM 563 O O . ASP A 1 75 ? -7.391 2.027 21.312 1 95.56 75 ASP A O 1
ATOM 567 N N . MET A 1 76 ? -5.656 3.24 20.625 1 96.44 76 MET A N 1
ATOM 568 C CA . MET A 1 76 ? -6.488 4.332 20.141 1 96.44 76 MET A CA 1
ATOM 569 C C . MET A 1 76 ? -6.941 4.066 18.703 1 96.44 76 MET A C 1
ATOM 571 O O . MET A 1 76 ? -7.754 4.812 18.156 1 96.44 76 MET A O 1
ATOM 575 N N . GLY A 1 77 ? -6.484 3.059 18.172 1 95.62 77 GLY A N 1
ATOM 576 C CA . GLY A 1 77 ? -6.789 2.697 16.797 1 95.62 77 GLY A CA 1
ATOM 577 C C . GLY A 1 77 ? -8.281 2.658 16.5 1 95.62 77 GLY A C 1
ATOM 578 O O . GLY A 1 77 ? -8.75 3.307 15.562 1 95.62 77 GLY A O 1
ATOM 579 N N . PRO A 1 78 ? -9.055 2.012 17.359 1 97.38 78 PRO A N 1
ATOM 580 C CA . PRO A 1 78 ? -10.492 1.912 17.125 1 97.38 78 PRO A CA 1
ATOM 581 C C . PRO A 1 78 ? -11.195 3.268 17.172 1 97.38 78 PRO A C 1
ATOM 583 O O . PRO A 1 78 ? -12.312 3.406 16.656 1 97.38 78 PRO A O 1
ATOM 586 N N . ILE A 1 79 ? -10.562 4.266 17.734 1 98.25 79 ILE A N 1
ATOM 587 C CA . ILE A 1 79 ? -11.141 5.602 17.812 1 98.25 79 ILE A CA 1
ATOM 588 C C . ILE A 1 79 ? -10.562 6.48 16.703 1 98.25 79 ILE A C 1
ATOM 590 O O . ILE A 1 79 ? -11.305 7.172 15.992 1 98.25 79 ILE A O 1
ATOM 594 N N . CYS A 1 80 ? -9.281 6.438 16.453 1 98.19 80 CYS A N 1
ATOM 595 C CA . CYS A 1 80 ? -8.57 7.418 15.641 1 98.19 80 CYS A CA 1
ATOM 596 C C . CYS A 1 80 ? -8.391 6.922 14.211 1 98.19 80 CYS A C 1
ATOM 598 O O . CYS A 1 80 ? -8.242 7.719 13.281 1 98.19 80 CYS A O 1
ATOM 600 N N . GLY A 1 81 ? -8.383 5.621 14.039 1 97.44 81 GLY A N 1
ATOM 601 C CA . GLY A 1 81 ? -8.094 5.039 12.734 1 97.44 81 GLY A CA 1
ATOM 602 C C . GLY A 1 81 ? -6.609 4.898 12.461 1 97.44 81 GLY A C 1
ATOM 603 O O . GLY A 1 81 ? -5.781 5.328 13.273 1 97.44 81 GLY A O 1
ATOM 604 N N . ARG A 1 82 ? -6.305 4.301 11.438 1 96.81 82 ARG A N 1
ATOM 605 C CA . ARG A 1 82 ? -4.938 4.066 10.984 1 96.81 82 ARG A CA 1
ATOM 606 C C . ARG A 1 82 ? -4.914 3.68 9.508 1 96.81 82 ARG A C 1
ATOM 608 O O . ARG A 1 82 ? -4.98 2.498 9.164 1 96.81 82 ARG A O 1
ATOM 615 N N . PRO A 1 83 ? -4.852 4.648 8.609 1 97.19 83 PRO A N 1
ATOM 616 C CA . PRO A 1 83 ? -4.793 4.324 7.188 1 97.19 83 PRO A CA 1
ATOM 617 C C . PRO A 1 83 ? -3.512 3.584 6.801 1 97.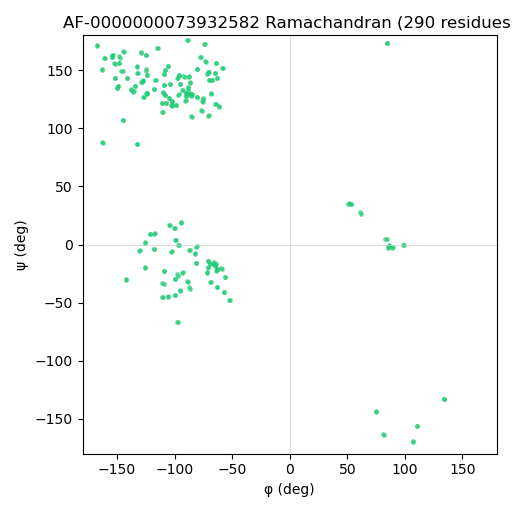19 83 PRO A C 1
ATOM 619 O O . PRO A 1 83 ? -2.418 4.145 6.91 1 97.19 83 PRO A O 1
ATOM 622 N N . LEU A 1 84 ? -3.641 2.406 6.27 1 95.75 84 LEU A N 1
ATOM 623 C CA . LEU A 1 84 ? -2.502 1.551 5.957 1 95.75 84 LEU A CA 1
ATOM 624 C C . LEU A 1 84 ? -2.146 1.64 4.477 1 95.75 84 LEU A C 1
ATOM 626 O O . LEU A 1 84 ? -0.988 1.447 4.098 1 95.75 84 LEU A O 1
ATOM 630 N N . GLY A 1 85 ? -3.158 1.895 3.627 1 96.12 85 GLY A N 1
ATOM 631 C CA . GLY A 1 85 ? -2.982 2.023 2.189 1 96.12 85 GLY A CA 1
ATOM 632 C C . GLY A 1 85 ? -4.016 2.924 1.54 1 96.12 85 GLY A C 1
ATOM 633 O O . GLY A 1 85 ? -5.113 3.098 2.068 1 96.12 85 GLY A O 1
ATOM 634 N N . PHE A 1 86 ? -3.691 3.484 0.424 1 96.69 86 PHE A N 1
ATOM 635 C CA . PHE A 1 86 ? -4.68 4.246 -0.33 1 96.69 86 PHE A CA 1
ATOM 636 C C . PHE A 1 86 ? -4.25 4.406 -1.783 1 96.69 86 PHE A C 1
ATOM 638 O O . PHE A 1 86 ? -3.084 4.184 -2.117 1 96.69 86 PHE A O 1
ATOM 645 N N . SER A 1 87 ? -5.164 4.691 -2.586 1 95.31 87 SER A N 1
ATOM 646 C CA . SER A 1 87 ? -4.984 4.863 -4.023 1 95.31 87 SER A CA 1
ATOM 647 C C . SER A 1 87 ? -5.973 5.879 -4.586 1 95.31 87 SER A C 1
ATOM 649 O O . SER A 1 87 ? -7.156 5.863 -4.242 1 95.31 87 SER A O 1
ATOM 651 N N . PHE A 1 88 ? -5.473 6.73 -5.43 1 93.94 88 PHE A N 1
ATOM 652 C CA . PHE A 1 88 ? -6.324 7.738 -6.051 1 93.94 88 PHE A CA 1
ATOM 653 C C . PHE A 1 88 ? -6.992 7.188 -7.305 1 93.94 88 PHE A C 1
ATOM 655 O O . PHE A 1 88 ? -6.371 6.441 -8.07 1 93.94 88 PHE A O 1
ATOM 662 N N . ASP A 1 89 ? -8.195 7.523 -7.426 1 93.62 89 ASP A N 1
ATOM 663 C CA . ASP A 1 89 ? -8.852 7.465 -8.727 1 93.62 89 ASP A CA 1
ATOM 664 C C . ASP A 1 89 ? -8.594 8.742 -9.531 1 93.62 89 ASP A C 1
ATOM 666 O O . ASP A 1 89 ? -9.156 9.797 -9.234 1 93.62 89 ASP A O 1
ATOM 670 N N . SER A 1 90 ? -7.84 8.625 -10.531 1 89.31 90 SER A N 1
ATOM 671 C CA . SER A 1 90 ? -7.387 9.82 -11.242 1 89.31 90 SER A CA 1
ATOM 672 C C . SER A 1 90 ? -8.523 10.461 -12.031 1 89.31 90 SER A C 1
ATOM 674 O O . SER A 1 90 ? -8.469 11.648 -12.359 1 89.31 90 SER A O 1
ATOM 676 N N . ALA A 1 91 ? -9.492 9.734 -12.375 1 91.12 91 ALA A N 1
ATOM 677 C CA . ALA A 1 91 ? -10.602 10.242 -13.18 1 91.12 91 ALA A CA 1
ATOM 678 C C . ALA A 1 91 ? -11.438 11.242 -12.391 1 91.12 91 ALA A C 1
ATOM 680 O O . ALA A 1 91 ? -11.945 12.211 -12.953 1 91.12 91 ALA A O 1
ATOM 681 N N . ASN A 1 92 ? -11.523 11.031 -11.094 1 92.12 92 ASN A N 1
ATOM 682 C CA . ASN A 1 92 ? -12.414 11.898 -10.336 1 92.12 92 ASN A CA 1
ATOM 683 C C . ASN A 1 92 ? -11.727 12.477 -9.102 1 92.12 92 ASN A C 1
ATOM 685 O O . ASN A 1 92 ? -12.328 13.258 -8.359 1 92.12 92 ASN A O 1
ATOM 689 N N . GLY A 1 93 ? -10.531 12.039 -8.859 1 92.25 93 GLY A N 1
ATOM 690 C CA . GLY A 1 93 ? -9.727 12.625 -7.797 1 92.25 93 GLY A CA 1
ATOM 691 C C . GLY A 1 93 ? -10.031 12.023 -6.434 1 92.25 93 GLY A C 1
ATOM 692 O O . GLY A 1 93 ? -9.469 12.461 -5.422 1 92.25 93 GLY A O 1
ATOM 693 N N . LYS A 1 94 ? -10.859 11.039 -6.375 1 95.06 94 LYS A N 1
ATOM 694 C CA . LYS A 1 94 ? -11.18 10.398 -5.102 1 95.06 94 LYS A CA 1
ATOM 695 C C . LYS A 1 94 ? -10.008 9.57 -4.586 1 95.06 94 LYS A C 1
ATOM 697 O O . LYS A 1 94 ? -9.227 9.031 -5.379 1 95.06 94 LYS A O 1
ATOM 702 N N . LEU A 1 95 ? -9.914 9.555 -3.299 1 96.56 95 LEU A N 1
ATOM 703 C CA . LEU A 1 95 ? -8.898 8.75 -2.621 1 96.56 95 LEU A CA 1
ATOM 704 C C . LEU A 1 95 ? -9.539 7.578 -1.881 1 96.56 95 LEU A C 1
ATOM 706 O O . LEU A 1 95 ? -10.289 7.781 -0.923 1 96.56 95 LEU A O 1
ATOM 710 N N . TYR A 1 96 ? -9.25 6.371 -2.326 1 97.12 96 TYR A N 1
ATOM 711 C CA . TYR A 1 96 ? -9.703 5.172 -1.626 1 97.12 96 TYR A CA 1
ATOM 712 C C . TYR A 1 96 ? -8.672 4.734 -0.588 1 97.12 96 TYR A C 1
ATOM 714 O O . TYR A 1 96 ? -7.477 4.676 -0.875 1 97.12 96 TYR A O 1
ATOM 722 N N . ILE A 1 97 ? -9.164 4.488 0.635 1 97.88 97 ILE A N 1
ATOM 723 C CA . ILE A 1 97 ? -8.289 4.211 1.772 1 97.88 97 ILE A CA 1
ATOM 724 C C . ILE A 1 97 ? -8.68 2.877 2.404 1 97.88 97 ILE A C 1
ATOM 726 O O . ILE A 1 97 ? -9.859 2.607 2.625 1 97.88 97 ILE A O 1
ATOM 730 N N . VAL A 1 98 ? -7.762 2.029 2.623 1 97.62 98 VAL A N 1
ATOM 731 C CA . VAL A 1 98 ? -7.965 0.887 3.506 1 97.62 98 VAL A CA 1
ATOM 732 C C . VAL A 1 98 ? -7.387 1.19 4.887 1 97.62 98 VAL A C 1
ATOM 734 O O . VAL A 1 98 ? -6.195 1.49 5.016 1 97.62 98 VAL A O 1
ATOM 737 N N . ASP A 1 99 ? -8.227 1.157 5.852 1 97.25 99 ASP A N 1
ATOM 738 C CA . ASP A 1 99 ? -7.875 1.47 7.234 1 97.25 99 ASP A CA 1
ATOM 739 C C . ASP A 1 99 ? -7.891 0.213 8.102 1 97.25 99 ASP A C 1
ATOM 741 O O . ASP A 1 99 ? -8.758 -0.65 7.941 1 97.25 99 ASP A O 1
ATOM 745 N N . ALA A 1 100 ? -7.02 0.162 9.07 1 95.56 100 ALA A N 1
ATOM 746 C CA . ALA A 1 100 ? -6.859 -1.003 9.938 1 95.56 100 ALA A CA 1
ATOM 747 C C . ALA A 1 100 ? -8.133 -1.269 10.742 1 95.56 100 ALA A C 1
ATOM 749 O O . ALA A 1 100 ? -8.375 -2.398 11.172 1 95.56 100 ALA A O 1
ATOM 750 N N . TYR A 1 101 ? -9 -0.289 10.914 1 96.62 101 TYR A N 1
ATOM 751 C CA . TYR A 1 101 ? -10.109 -0.437 11.844 1 96.62 101 TYR A CA 1
ATOM 752 C C . TYR A 1 101 ? -11.438 -0.147 11.156 1 96.62 101 TYR A C 1
ATOM 754 O O . TYR A 1 101 ? -12.492 -0.622 11.594 1 96.62 101 TYR A O 1
ATOM 762 N N . PHE A 1 102 ? -11.375 0.573 9.992 1 97.62 102 PHE A N 1
ATOM 763 C CA . PHE A 1 102 ? -12.641 1.082 9.477 1 97.62 102 PHE A CA 1
ATOM 764 C C . PHE A 1 102 ? -12.906 0.554 8.07 1 97.62 102 PHE A C 1
ATOM 766 O O . PHE A 1 102 ? -13.82 1.018 7.391 1 97.62 102 PHE A O 1
ATOM 773 N N . GLY A 1 103 ? -12.086 -0.372 7.652 1 96.94 103 GLY A N 1
ATOM 774 C CA . GLY A 1 103 ? -12.32 -1.029 6.379 1 96.94 103 GLY A CA 1
ATOM 775 C C . GLY A 1 103 ? -11.969 -0.16 5.184 1 96.94 103 GLY A C 1
ATOM 776 O O . GLY A 1 103 ? -10.93 0.5 5.172 1 96.94 103 GLY A O 1
ATOM 777 N N . LEU A 1 104 ? -12.773 -0.3 4.148 1 98.06 104 LEU A N 1
ATOM 778 C CA . LEU A 1 104 ? -12.5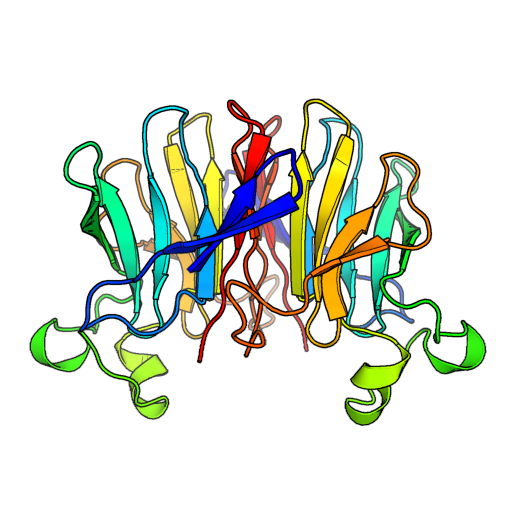78 0.517 2.955 1 98.06 104 LEU A CA 1
ATOM 779 C C . LEU A 1 104 ? -13.312 1.85 3.088 1 98.06 104 LEU A C 1
ATOM 781 O O . LEU A 1 104 ? -14.5 1.883 3.418 1 98.06 104 LEU A O 1
ATOM 785 N N . LEU A 1 105 ? -12.578 2.918 2.826 1 98.06 105 LEU A N 1
ATOM 786 C CA . LEU A 1 105 ? -13.125 4.273 2.887 1 98.06 105 LEU A CA 1
ATOM 787 C C . LEU A 1 105 ? -12.797 5.043 1.613 1 98.06 105 LEU A C 1
ATOM 789 O O . LEU A 1 105 ? -11.953 4.625 0.824 1 98.06 105 LEU A O 1
ATOM 793 N N . VAL A 1 106 ? -13.523 6.156 1.476 1 97.94 106 VAL A N 1
ATOM 794 C CA . VAL A 1 106 ? -13.242 7.027 0.34 1 97.94 106 VAL A CA 1
ATOM 795 C C . VAL A 1 106 ? -13.344 8.484 0.771 1 97.94 106 VAL A C 1
ATOM 797 O O . VAL A 1 106 ? -14.172 8.836 1.613 1 97.94 106 VAL A O 1
ATOM 800 N N . VAL A 1 107 ? -12.445 9.242 0.18 1 97.31 107 VAL A N 1
ATOM 801 C CA . VAL A 1 107 ? -12.43 10.68 0.417 1 97.31 107 VAL A CA 1
ATOM 802 C C . VAL A 1 107 ? -12.531 11.43 -0.911 1 97.31 107 VAL A C 1
ATOM 804 O O . VAL A 1 107 ? -11.969 10.992 -1.919 1 97.31 107 VAL A O 1
ATOM 807 N N . GLY A 1 108 ? -13.172 12.531 -0.936 1 95.75 108 GLY A N 1
ATOM 808 C CA . GLY A 1 108 ? -13.242 13.359 -2.127 1 95.75 108 GLY A CA 1
ATOM 809 C C . GLY A 1 108 ? -11.945 14.094 -2.422 1 95.75 108 GLY A C 1
ATOM 810 O O . GLY A 1 108 ? -11.039 14.109 -1.594 1 95.75 108 GLY A O 1
ATOM 811 N N . PRO A 1 109 ? -11.906 14.742 -3.588 1 94.31 109 PRO A N 1
ATOM 812 C CA . PRO A 1 109 ? -10.664 15.375 -4.039 1 94.31 109 PRO A CA 1
ATOM 813 C C . PRO A 1 109 ? -10.227 16.531 -3.137 1 94.31 109 PRO A C 1
ATOM 815 O O . PRO A 1 109 ? -9.055 16.906 -3.131 1 94.31 109 PRO A O 1
ATOM 818 N N . ASN A 1 110 ? -11.125 17.062 -2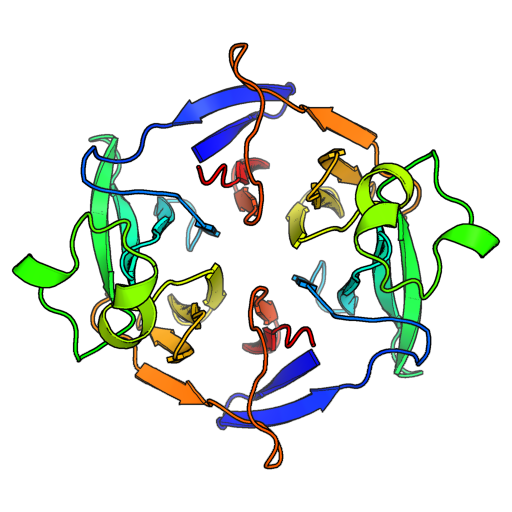.34 1 95.19 110 ASN A N 1
ATOM 819 C CA . ASN A 1 110 ? -10.797 18.188 -1.475 1 95.19 110 ASN A CA 1
ATOM 820 C C . ASN A 1 110 ? -10.445 17.734 -0.062 1 95.19 110 ASN A C 1
ATOM 822 O O . ASN A 1 110 ? -10.148 18.547 0.807 1 95.19 110 ASN A O 1
ATOM 826 N N . GLY A 1 111 ? -10.5 16.469 0.145 1 96.88 111 GLY A N 1
ATOM 827 C CA . GLY A 1 111 ? -10.172 15.922 1.453 1 96.88 111 GLY A CA 1
ATOM 828 C C . GLY A 1 111 ? -11.328 15.992 2.434 1 96.88 111 GLY A C 1
ATOM 829 O O . GLY A 1 111 ? -12.492 16.062 2.027 1 96.88 111 GLY A O 1
ATOM 830 N N . GLY A 1 112 ? -10.961 15.828 3.693 1 98.19 112 GLY A N 1
ATOM 831 C CA . GLY A 1 112 ? -11.969 15.844 4.742 1 98.19 112 GLY A CA 1
ATOM 832 C C . GLY A 1 112 ? -12.188 14.484 5.379 1 98.19 112 GLY A C 1
ATOM 833 O O . GLY A 1 112 ? -11.266 13.664 5.438 1 98.19 112 GLY A O 1
ATOM 834 N N . LEU A 1 113 ? -13.414 14.367 5.945 1 98.62 113 LEU A N 1
ATOM 835 C CA . LEU A 1 113 ? -13.766 13.109 6.59 1 98.62 113 LEU A CA 1
ATOM 836 C C . LEU A 1 113 ? -14.086 12.039 5.555 1 98.62 113 LEU A C 1
ATOM 838 O O . LEU A 1 113 ? -14.938 12.234 4.684 1 98.62 113 LEU A O 1
ATOM 842 N N . ALA A 1 114 ? -13.391 10.961 5.707 1 98.56 114 ALA A N 1
ATOM 843 C CA . ALA A 1 114 ? -13.625 9.859 4.781 1 98.56 114 ALA A CA 1
ATOM 844 C C . ALA A 1 114 ? -14.984 9.211 5.031 1 98.56 114 ALA A C 1
ATOM 846 O O . ALA A 1 114 ? -15.438 9.141 6.176 1 98.56 114 ALA A O 1
ATOM 847 N N . THR A 1 115 ? -15.531 8.742 3.977 1 97.88 115 THR A N 1
ATOM 848 C CA . THR A 1 115 ? -16.766 7.973 4.043 1 97.88 115 THR A CA 1
ATOM 849 C C . THR A 1 115 ? -16.469 6.477 4.051 1 97.88 115 THR A C 1
ATOM 851 O O . THR A 1 115 ? -15.75 5.977 3.188 1 97.88 115 THR A O 1
ATOM 854 N N . GLN A 1 116 ? -17.062 5.773 5.023 1 97.12 116 GLN A N 1
ATOM 855 C CA . GLN A 1 116 ? -16.875 4.324 5.09 1 97.12 116 GLN A CA 1
ATOM 856 C C . GLN A 1 116 ? -17.719 3.621 4.027 1 97.12 116 GLN A C 1
ATOM 858 O O . GLN A 1 116 ? -18.938 3.809 3.969 1 97.12 116 GLN A O 1
ATOM 863 N N . LEU A 1 117 ? -17.125 2.85 3.18 1 96.75 117 LEU A N 1
ATOM 864 C CA . LEU A 1 117 ? -17.812 2.162 2.098 1 96.75 117 LEU A CA 1
ATOM 865 C C . LEU A 1 117 ? -18.188 0.739 2.504 1 96.75 117 LEU A C 1
ATOM 867 O O . LEU A 1 117 ? -19.25 0.236 2.131 1 96.75 117 LEU A O 1
ATOM 871 N N . ALA A 1 118 ? -17.266 0.074 3.227 1 96.5 118 ALA A N 1
ATOM 872 C CA . ALA A 1 118 ? -17.531 -1.32 3.572 1 96.5 118 ALA A CA 1
ATOM 873 C C . ALA A 1 118 ? -16.625 -1.787 4.707 1 96.5 118 ALA A C 1
ATOM 875 O O . ALA A 1 118 ? -15.492 -1.316 4.844 1 96.5 118 ALA A O 1
ATOM 876 N N . THR A 1 119 ? -17.141 -2.754 5.512 1 96.38 119 THR A N 1
ATOM 877 C CA . THR A 1 119 ? -16.375 -3.477 6.516 1 96.38 119 THR A CA 1
ATOM 878 C C . THR A 1 119 ? -16.484 -4.984 6.309 1 96.38 119 THR A C 1
ATOM 880 O O . THR A 1 119 ? -16.031 -5.766 7.137 1 96.38 119 THR A O 1
ATOM 883 N N . SER A 1 120 ? -17.203 -5.352 5.266 1 95.31 120 SER A N 1
ATOM 884 C CA . SER A 1 120 ? -17.406 -6.75 4.895 1 95.31 120 SER A CA 1
ATOM 885 C C . SER A 1 120 ? -17.703 -6.891 3.408 1 95.31 120 SER A C 1
ATOM 887 O O . SER A 1 120 ? -18.016 -5.902 2.738 1 95.31 120 SER A O 1
ATOM 889 N N . ALA A 1 121 ? -17.531 -8.031 2.912 1 94.62 121 ALA A N 1
ATOM 890 C CA . ALA A 1 121 ? -17.938 -8.398 1.562 1 94.62 121 ALA A CA 1
ATOM 891 C C . ALA A 1 121 ? -18.609 -9.773 1.549 1 94.62 121 ALA A C 1
ATOM 893 O O . ALA A 1 121 ? -18.094 -10.727 2.125 1 94.62 121 ALA A O 1
ATOM 894 N N . GLU A 1 122 ? -19.766 -9.789 0.88 1 94.56 122 GLU A N 1
ATOM 895 C CA . GLU A 1 122 ? -20.531 -11.031 0.77 1 94.56 122 GLU A CA 1
ATOM 896 C C . GLU A 1 122 ? -20.781 -11.648 2.143 1 94.56 122 GLU A C 1
ATOM 898 O O . GLU A 1 122 ? -20.625 -12.859 2.318 1 94.56 122 GLU A O 1
ATOM 903 N N . GLY A 1 123 ? -20.969 -10.758 3.086 1 93 123 GLY A N 1
ATOM 904 C CA . GLY A 1 123 ? -21.344 -11.188 4.422 1 93 123 GLY A CA 1
ATOM 905 C C . GLY A 1 123 ? -20.156 -11.562 5.289 1 93 123 GLY A C 1
ATOM 906 O O . GLY A 1 123 ? -20.328 -11.953 6.445 1 93 123 GLY A O 1
ATOM 907 N N . VAL A 1 124 ? -19.031 -11.523 4.801 1 93.44 124 VAL A N 1
ATOM 908 C CA . VAL A 1 124 ? -17.828 -11.898 5.547 1 93.44 124 VAL A CA 1
ATOM 909 C C . VAL A 1 124 ? -17.094 -10.641 6 1 93.44 124 VAL A C 1
ATOM 911 O O . VAL A 1 124 ? -16.656 -9.828 5.176 1 93.44 124 VAL A O 1
ATOM 914 N N . PRO A 1 125 ? -16.906 -10.453 7.328 1 95.19 125 PRO A N 1
ATOM 915 C CA . PRO A 1 125 ? -16.156 -9.289 7.801 1 95.19 125 PRO A CA 1
ATOM 916 C C . PRO A 1 125 ? -14.695 -9.297 7.34 1 95.19 125 PRO A C 1
ATOM 918 O O . PRO A 1 125 ? -14.078 -10.359 7.262 1 95.19 125 PRO A O 1
ATOM 921 N N . PHE A 1 126 ? -14.195 -8.086 7.031 1 95.25 126 PHE A N 1
ATOM 922 C CA . PHE A 1 126 ? -12.789 -7.996 6.656 1 95.25 126 PHE A CA 1
ATOM 923 C C . PHE A 1 126 ? -11.891 -8.383 7.828 1 95.25 126 PHE A C 1
ATOM 925 O O . PHE A 1 126 ? -12.227 -8.117 8.984 1 95.25 126 PHE A O 1
ATOM 932 N N . LYS A 1 127 ? -10.797 -8.961 7.504 1 92.5 127 LYS A N 1
ATOM 933 C CA . LYS A 1 127 ? -9.82 -9.328 8.523 1 92.5 127 LYS A CA 1
ATOM 934 C C . LYS A 1 127 ? -8.711 -8.281 8.633 1 92.5 127 LYS A C 1
ATOM 936 O O . LYS A 1 127 ? -8.602 -7.582 9.641 1 92.5 127 LYS A O 1
ATOM 941 N N . PHE A 1 128 ? -7.898 -8.133 7.633 1 92.25 128 PHE A N 1
ATOM 942 C CA . PHE A 1 128 ? -6.801 -7.168 7.648 1 92.25 128 PHE A CA 1
ATOM 943 C C . PHE A 1 128 ? -6.59 -6.566 6.262 1 92.25 128 PHE A C 1
ATOM 945 O O . PHE A 1 128 ? -6.07 -7.23 5.363 1 92.25 128 PHE A O 1
ATOM 952 N N . LEU A 1 129 ? -7 -5.309 6.145 1 94.44 129 LEU A N 1
ATOM 953 C CA . LEU A 1 129 ? -6.805 -4.598 4.887 1 94.44 129 LEU A CA 1
ATOM 954 C C . LEU A 1 129 ? -5.496 -3.812 4.902 1 94.44 129 LEU A C 1
ATOM 956 O O . LEU A 1 129 ? -5.223 -3.072 5.852 1 94.44 129 LEU A O 1
ATOM 960 N N . ASP A 1 130 ? -4.703 -3.941 3.789 1 92.62 130 ASP A N 1
ATOM 961 C CA . ASP A 1 130 ? -3.432 -3.227 3.783 1 92.62 130 ASP A CA 1
ATOM 962 C C . ASP A 1 130 ? -3.119 -2.674 2.395 1 92.62 130 ASP A C 1
ATOM 964 O O . ASP A 1 130 ? -2.406 -1.676 2.266 1 92.62 130 ASP A O 1
ATOM 968 N N . GLY A 1 131 ? -3.57 -3.318 1.415 1 95.19 131 GLY A N 1
ATOM 969 C CA . GLY A 1 131 ? -3.314 -2.906 0.044 1 95.19 131 GLY A CA 1
ATOM 970 C C . GLY A 1 131 ? -4.574 -2.537 -0.713 1 95.19 131 GLY A C 1
ATOM 971 O O . GLY A 1 131 ? -5.613 -3.18 -0.55 1 95.19 131 GLY A O 1
ATOM 972 N N . VAL A 1 132 ? -4.477 -1.531 -1.514 1 96.56 132 VAL A N 1
ATOM 973 C CA . VAL A 1 132 ? -5.574 -1.087 -2.365 1 96.56 132 VAL A CA 1
ATOM 974 C C . VAL A 1 132 ? -5.02 -0.419 -3.621 1 96.56 132 VAL A C 1
ATOM 976 O O . VAL A 1 132 ? -3.982 0.25 -3.568 1 96.56 132 VAL A O 1
ATOM 979 N N . ASP A 1 133 ? -5.672 -0.64 -4.691 1 95.56 133 ASP A N 1
ATOM 980 C CA . ASP A 1 133 ? -5.305 0.007 -5.949 1 95.56 133 ASP A CA 1
ATOM 981 C C . ASP A 1 133 ? -6.531 0.206 -6.836 1 95.56 133 ASP A C 1
ATOM 983 O O . ASP A 1 133 ? -7.375 -0.684 -6.949 1 95.56 133 ASP A O 1
ATOM 987 N N . VAL A 1 134 ? -6.605 1.368 -7.367 1 94.44 134 VAL A N 1
ATOM 988 C CA . VAL A 1 134 ? -7.668 1.673 -8.32 1 94.44 134 VAL A CA 1
ATOM 989 C C . VAL A 1 134 ? -7.199 1.359 -9.734 1 94.44 134 VAL A C 1
ATOM 991 O O . VAL A 1 134 ? -6.156 1.85 -10.172 1 94.44 134 VAL A O 1
ATOM 994 N N . HIS A 1 135 ? -7.988 0.496 -10.398 1 93.38 135 HIS A N 1
ATOM 995 C CA . HIS A 1 135 ? -7.742 0.315 -11.82 1 93.38 135 HIS A CA 1
ATOM 996 C C . HIS A 1 135 ? -8.141 1.559 -12.609 1 93.38 135 HIS A C 1
ATOM 998 O O . HIS A 1 135 ? -9.328 1.823 -12.805 1 93.38 135 HIS A O 1
ATOM 1004 N N . GLN A 1 136 ? -7.16 2.236 -13.141 1 90.19 136 GLN A N 1
ATOM 1005 C CA . GLN A 1 136 ? -7.379 3.592 -13.633 1 90.19 136 GLN A CA 1
ATOM 1006 C C . GLN A 1 136 ? -8.219 3.588 -14.906 1 90.19 136 GLN A C 1
ATOM 1008 O O . GLN A 1 136 ? -8.82 4.605 -15.266 1 90.19 136 GLN A O 1
ATOM 1013 N N . PHE A 1 137 ? -8.312 2.51 -15.617 1 89.62 137 PHE A N 1
ATOM 1014 C CA . PHE A 1 137 ? -9.023 2.461 -16.891 1 89.62 137 PHE A CA 1
ATOM 1015 C C . PHE A 1 137 ? -10.5 2.139 -16.672 1 89.62 137 PHE A C 1
ATOM 1017 O O . PHE A 1 137 ? -11.359 2.604 -17.438 1 89.62 137 PHE A O 1
ATOM 1024 N N . THR A 1 138 ? -10.781 1.361 -15.641 1 89.44 138 THR A N 1
ATOM 1025 C CA . THR A 1 138 ? -12.164 0.93 -15.438 1 89.44 138 THR A CA 1
ATOM 1026 C C . THR A 1 138 ? -12.766 1.614 -14.219 1 89.44 138 THR A C 1
ATOM 1028 O O . THR A 1 138 ? -13.992 1.661 -14.07 1 89.44 138 THR A O 1
ATOM 1031 N N . GLY A 1 139 ? -11.867 2.047 -13.352 1 91.31 139 GLY A N 1
ATOM 1032 C CA . GLY A 1 139 ? -12.344 2.652 -12.117 1 91.31 139 GLY A CA 1
ATOM 1033 C C . GLY A 1 139 ? -12.625 1.639 -11.023 1 91.31 139 GLY A C 1
ATOM 1034 O O . GLY A 1 139 ? -13.016 2.006 -9.914 1 91.31 139 GLY A O 1
ATOM 1035 N N . LEU A 1 140 ? -12.438 0.356 -11.281 1 93.38 140 LEU A N 1
ATOM 1036 C CA . LEU A 1 140 ? -12.625 -0.683 -10.273 1 93.38 140 LEU A CA 1
ATOM 1037 C C . LEU A 1 140 ? -11.57 -0.572 -9.18 1 93.38 140 LEU A C 1
ATOM 1039 O O . LEU A 1 140 ? -10.406 -0.276 -9.453 1 93.38 140 LEU A O 1
ATOM 1043 N N . VAL A 1 141 ? -12 -0.809 -7.953 1 95.75 141 VAL A N 1
ATOM 1044 C CA . VAL A 1 141 ? -11.102 -0.736 -6.809 1 95.75 141 VAL A CA 1
ATOM 1045 C C . VAL A 1 141 ? -10.812 -2.143 -6.285 1 95.75 141 VAL A C 1
ATOM 1047 O O . VAL A 1 141 ? -11.734 -2.885 -5.941 1 95.75 141 VAL A O 1
ATOM 1050 N N . TYR A 1 142 ? -9.602 -2.535 -6.238 1 95.69 142 TYR A N 1
ATOM 1051 C CA . TYR A 1 142 ? -9.164 -3.812 -5.684 1 95.69 142 TYR A CA 1
ATOM 1052 C C . TYR A 1 142 ? -8.414 -3.607 -4.375 1 95.69 142 TYR A C 1
ATOM 1054 O O . TYR A 1 142 ? -7.59 -2.695 -4.258 1 95.69 142 TYR A O 1
ATOM 1062 N N . PHE A 1 143 ? -8.688 -4.441 -3.391 1 96.5 143 PHE A N 1
ATOM 1063 C CA . PHE A 1 143 ? -7.953 -4.297 -2.139 1 96.5 143 PHE A CA 1
ATOM 1064 C C . PHE A 1 143 ? -7.77 -5.648 -1.46 1 96.5 143 PHE A C 1
ATOM 1066 O O . PHE A 1 143 ? -8.508 -6.594 -1.743 1 96.5 143 PHE A O 1
ATOM 1073 N N . SER A 1 144 ? -6.75 -5.637 -0.655 1 95.44 144 SER A N 1
ATOM 1074 C CA . SER A 1 144 ? -6.359 -6.891 -0.012 1 95.44 144 SER A CA 1
ATOM 1075 C C . SER A 1 144 ? -7.125 -7.102 1.29 1 95.44 144 SER A C 1
ATOM 1077 O O . SER A 1 144 ? -7.465 -6.141 1.979 1 95.44 144 SER A O 1
ATOM 1079 N N . ASP A 1 145 ? -7.418 -8.289 1.545 1 93.62 145 ASP A N 1
ATOM 1080 C CA . ASP A 1 145 ? -7.961 -8.75 2.822 1 93.62 145 ASP A CA 1
ATOM 1081 C C . ASP A 1 145 ? -7.227 -9.992 3.314 1 93.62 145 ASP A C 1
ATOM 1083 O O . ASP A 1 145 ? -7.617 -11.117 2.998 1 93.62 145 ASP A O 1
ATOM 1087 N N . ALA A 1 146 ? -6.047 -9.703 4.066 1 85.75 146 ALA A N 1
ATOM 1088 C CA . ALA A 1 146 ? -5.152 -10.797 4.434 1 85.75 146 ALA A CA 1
ATOM 1089 C C . ALA A 1 146 ? -5.559 -11.406 5.773 1 85.75 146 ALA A C 1
ATOM 1091 O O . ALA A 1 146 ? -5.996 -10.695 6.68 1 85.75 146 ALA A O 1
ATOM 1092 N N . SER A 1 147 ? -5.707 -12.734 5.906 1 69.25 147 SER A N 1
ATOM 1093 C CA . SER A 1 147 ? -6.09 -13.492 7.094 1 69.25 147 SER A CA 1
ATOM 1094 C C . SER A 1 147 ? -4.883 -13.781 7.977 1 69.25 147 SER A C 1
ATOM 1096 O O . SER A 1 147 ? -3.752 -13.844 7.492 1 69.25 147 SER A O 1
ATOM 1098 N N . MET B 1 1 ? -8.922 -11.555 -1.816 1 92.88 1 MET B N 1
ATOM 1099 C CA . MET B 1 1 ? -8.969 -10.164 -2.254 1 92.88 1 MET B CA 1
ATOM 1100 C C . MET B 1 1 ? -10.398 -9.734 -2.547 1 92.88 1 MET B C 1
ATOM 1102 O O . MET B 1 1 ? -11.273 -10.578 -2.764 1 92.88 1 MET B O 1
ATOM 1106 N N . VAL B 1 2 ? -10.617 -8.352 -2.555 1 91.25 2 V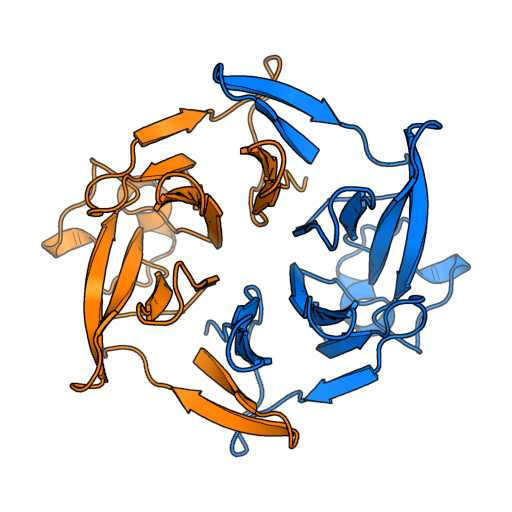AL B N 1
ATOM 1107 C CA . VAL B 1 2 ? -11.977 -7.867 -2.748 1 91.25 2 VAL B CA 1
ATOM 1108 C C . VAL B 1 2 ? -12 -6.828 -3.869 1 91.25 2 VAL B C 1
ATOM 1110 O O . VAL B 1 2 ? -11.062 -6.047 -4.02 1 91.25 2 VAL B O 1
ATOM 1113 N N . LEU B 1 3 ? -13.023 -6.914 -4.672 1 91.38 3 LEU B N 1
ATOM 1114 C CA . LEU B 1 3 ? -13.305 -5.961 -5.738 1 91.38 3 LEU B CA 1
ATOM 1115 C C . LEU B 1 3 ? -14.508 -5.094 -5.391 1 91.38 3 LEU B C 1
ATOM 1117 O O . LEU B 1 3 ? -15.531 -5.602 -4.926 1 91.38 3 LEU B O 1
ATOM 1121 N N . CYS B 1 4 ? -14.258 -3.865 -5.516 1 89 4 CYS B N 1
ATOM 1122 C CA . CYS B 1 4 ? -15.344 -2.902 -5.359 1 89 4 CYS B CA 1
ATOM 1123 C C . CYS B 1 4 ? -15.68 -2.238 -6.688 1 89 4 CYS B C 1
ATOM 1125 O O . CYS B 1 4 ? -14.844 -1.556 -7.277 1 89 4 CYS B O 1
ATOM 1127 N N . SER B 1 5 ? -16.953 -2.371 -7.109 1 86.62 5 SER B N 1
ATOM 1128 C CA . SER B 1 5 ? -17.406 -1.76 -8.359 1 86.62 5 SER B CA 1
ATOM 1129 C C . SER B 1 5 ? -17.906 -0.337 -8.133 1 86.62 5 SER B C 1
ATOM 1131 O O . SER B 1 5 ? -17.906 0.149 -7 1 86.62 5 SER B O 1
ATOM 1133 N N . GLN B 1 6 ? -18.266 0.352 -9.211 1 78.88 6 GLN B N 1
ATOM 1134 C CA . GLN B 1 6 ? -18.734 1.732 -9.156 1 78.88 6 GLN B CA 1
ATOM 1135 C C . GLN B 1 6 ? -20.062 1.832 -8.422 1 78.88 6 GLN B C 1
ATOM 1137 O O . GLN B 1 6 ? -20.453 2.916 -7.992 1 78.88 6 GLN B O 1
ATOM 1142 N N . TYR B 1 7 ? -20.719 0.702 -8.234 1 80.94 7 TYR B N 1
ATOM 1143 C CA . TYR B 1 7 ? -22.016 0.7 -7.543 1 80.94 7 TYR B CA 1
ATOM 1144 C C . TYR B 1 7 ? -21.875 0.162 -6.125 1 80.94 7 TYR B C 1
ATOM 1146 O O . TYR B 1 7 ? -22.844 -0.304 -5.531 1 80.94 7 TYR B O 1
ATOM 1154 N N . SER B 1 8 ? -20.641 0.128 -5.652 1 82.69 8 SER B N 1
ATOM 1155 C CA . SER B 1 8 ? -20.328 -0.322 -4.301 1 82.69 8 SER B CA 1
ATOM 1156 C C . SER B 1 8 ? -20.734 -1.775 -4.09 1 82.69 8 SER B C 1
ATOM 1158 O O . SER B 1 8 ? -21.297 -2.123 -3.045 1 82.69 8 SER B O 1
ATOM 1160 N N . ILE B 1 9 ? -20.75 -2.48 -5.211 1 88.38 9 ILE B N 1
ATOM 1161 C CA . ILE B 1 9 ? -20.891 -3.928 -5.109 1 88.38 9 ILE B CA 1
ATOM 1162 C C . ILE B 1 9 ? -19.531 -4.574 -4.875 1 88.38 9 ILE B C 1
ATOM 1164 O O . ILE B 1 9 ? -18.562 -4.266 -5.57 1 88.38 9 ILE B O 1
ATOM 1168 N N . PHE B 1 10 ? -19.531 -5.391 -3.838 1 92.31 10 PHE B N 1
ATOM 1169 C CA . PHE B 1 10 ? -18.266 -6.008 -3.418 1 92.31 10 PHE B CA 1
ATOM 1170 C C . PHE B 1 10 ? -18.266 -7.5 -3.723 1 92.31 10 PHE B C 1
ATOM 1172 O O . PHE B 1 10 ? -19.266 -8.188 -3.467 1 92.31 10 PHE B O 1
ATOM 1179 N N . SER B 1 11 ? -17.188 -7.945 -4.355 1 92.5 11 SER B N 1
ATOM 1180 C CA . SER B 1 11 ? -17.016 -9.359 -4.676 1 92.5 11 SER B CA 1
ATOM 1181 C C . SER B 1 11 ? -15.664 -9.875 -4.176 1 92.5 11 SER B C 1
ATOM 1183 O O . SER B 1 11 ? -14.656 -9.18 -4.27 1 92.5 11 SER B O 1
ATOM 1185 N N . ILE B 1 12 ? -15.711 -11.094 -3.689 1 92.75 12 ILE B N 1
ATOM 1186 C CA . ILE B 1 12 ? -14.492 -11.734 -3.211 1 92.75 12 ILE B CA 1
ATOM 1187 C C . ILE B 1 12 ? -13.828 -12.5 -4.352 1 92.75 12 ILE B C 1
ATOM 1189 O O . ILE B 1 12 ? -14.5 -13.211 -5.105 1 92.75 12 ILE B O 1
ATOM 1193 N N . ILE B 1 13 ? -12.594 -12.25 -4.562 1 90.31 13 ILE B N 1
ATOM 1194 C CA . ILE B 1 13 ? -11.773 -13.023 -5.492 1 90.31 13 ILE B CA 1
ATOM 1195 C C . ILE B 1 13 ? -10.836 -13.945 -4.715 1 90.31 13 ILE B C 1
ATOM 1197 O O . ILE B 1 13 ? -9.984 -13.477 -3.957 1 90.31 13 ILE B O 1
ATOM 1201 N N . GLN B 1 14 ? -10.898 -15.141 -5.023 1 89.5 14 GLN B N 1
ATOM 1202 C CA . GLN B 1 14 ? -10.125 -16.125 -4.262 1 89.5 14 GLN B CA 1
ATOM 1203 C C . GLN B 1 14 ? -8.727 -16.281 -4.84 1 89.5 14 GLN B C 1
ATOM 1205 O O . GLN B 1 14 ? -8.555 -16.359 -6.059 1 89.5 14 GLN B O 1
ATOM 1210 N N . LEU B 1 15 ? -7.793 -16.312 -3.918 1 91.12 15 LEU B N 1
ATOM 1211 C CA . LEU B 1 15 ? -6.438 -16.688 -4.305 1 91.12 15 LEU B CA 1
ATOM 1212 C C . LEU B 1 15 ? -6.328 -18.203 -4.465 1 91.12 15 LEU B C 1
ATOM 1214 O O . LEU B 1 15 ? -7.199 -18.953 -4.004 1 91.12 15 LEU B O 1
ATOM 1218 N N . PRO B 1 16 ? -5.27 -18.562 -5.176 1 90.19 16 PRO B N 1
ATOM 1219 C CA . PRO B 1 16 ? -5.055 -20.016 -5.223 1 90.19 16 PRO B CA 1
ATOM 1220 C C . PRO B 1 16 ? -4.879 -20.625 -3.838 1 90.19 16 PRO B C 1
ATOM 1222 O O . PRO B 1 16 ? -4.445 -19.938 -2.904 1 90.19 16 PRO B O 1
ATOM 1225 N N . PRO B 1 17 ? -5.234 -21.859 -3.686 1 87.31 17 PRO B N 1
ATOM 1226 C CA . PRO B 1 17 ? -5.211 -22.516 -2.377 1 87.31 17 PRO B CA 1
ATOM 1227 C C . PRO B 1 17 ? -3.838 -22.453 -1.71 1 87.31 17 PRO B C 1
ATOM 1229 O O . PRO B 1 17 ? -3.742 -22.484 -0.48 1 87.31 17 PRO B O 1
ATOM 1232 N N . ASN B 1 18 ? -2.869 -22.391 -2.461 1 88.81 18 ASN B N 1
ATOM 1233 C CA . ASN B 1 18 ? -1.534 -22.422 -1.874 1 88.81 18 ASN B CA 1
ATOM 1234 C C . ASN B 1 18 ? -0.995 -21 -1.658 1 88.81 18 ASN B C 1
ATOM 1236 O O . ASN B 1 18 ? 0.213 -20.812 -1.503 1 88.81 18 ASN B O 1
ATOM 1240 N N . ALA B 1 19 ? -1.898 -20.094 -1.649 1 90.88 19 ALA B N 1
ATOM 1241 C CA . ALA B 1 19 ? -1.474 -18.719 -1.432 1 90.88 19 ALA B CA 1
ATOM 1242 C C . ALA B 1 19 ? -2.262 -18.062 -0.294 1 90.88 19 ALA B C 1
ATOM 1244 O O . ALA B 1 19 ? -3.49 -18.172 -0.243 1 90.88 19 ALA B O 1
ATOM 1245 N N . THR B 1 20 ? -1.516 -17.516 0.664 1 90.88 20 THR B N 1
ATOM 1246 C CA . THR B 1 20 ? -2.129 -16.781 1.765 1 90.88 20 THR B CA 1
ATOM 1247 C C . THR B 1 20 ? -1.966 -15.281 1.566 1 90.88 20 THR B C 1
ATOM 1249 O O . THR B 1 20 ? -0.908 -14.812 1.137 1 90.88 20 THR B O 1
ATOM 1252 N N . GLY B 1 21 ? -2.932 -14.508 1.823 1 89.5 21 GLY B N 1
ATOM 1253 C CA . GLY B 1 21 ? -3.018 -13.07 1.583 1 89.5 21 GLY B CA 1
ATOM 1254 C C . GLY B 1 21 ? -4.332 -12.656 0.947 1 89.5 21 GLY B C 1
ATOM 1255 O O . GLY B 1 21 ? -5.395 -13.141 1.332 1 89.5 21 GLY B O 1
ATOM 1256 N N . PRO B 1 22 ? -4.098 -11.789 -0.135 1 91.81 22 PRO B N 1
ATOM 1257 C CA . PRO B 1 22 ? -2.924 -10.992 -0.504 1 91.81 22 PRO B CA 1
ATOM 1258 C C . PRO B 1 22 ? -2.598 -9.914 0.524 1 91.81 22 PRO B C 1
ATOM 1260 O O . PRO B 1 22 ? -3.488 -9.438 1.233 1 91.81 22 PRO B O 1
ATOM 1263 N N . GLU B 1 23 ? -1.388 -9.469 0.588 1 91.56 23 GLU B N 1
ATOM 1264 C CA . GLU B 1 23 ? -0.93 -8.352 1.408 1 91.56 23 GLU B CA 1
ATOM 1265 C C . GLU B 1 23 ? -0.958 -7.039 0.624 1 91.56 23 GLU B C 1
ATOM 1267 O O . GLU B 1 23 ? -1.015 -5.957 1.213 1 91.56 23 GLU B O 1
ATOM 1272 N N . SER B 1 24 ? -0.891 -7.141 -0.667 1 94.44 24 SER B N 1
ATOM 1273 C CA . SER B 1 24 ? -0.88 -5.984 -1.558 1 94.44 24 SER B CA 1
ATOM 1274 C C . SER B 1 24 ? -1.548 -6.309 -2.891 1 94.44 24 SER B C 1
ATOM 1276 O O . SER B 1 24 ? -1.715 -7.48 -3.24 1 94.44 24 SER B O 1
ATOM 1278 N N . VAL B 1 25 ? -1.913 -5.266 -3.605 1 95.19 25 VAL B N 1
ATOM 1279 C CA . VAL B 1 25 ? -2.527 -5.398 -4.922 1 95.19 25 VAL B CA 1
ATOM 1280 C C . VAL B 1 25 ? -2.098 -4.234 -5.812 1 95.19 25 VAL B C 1
ATOM 1282 O O . VAL B 1 25 ? -1.872 -3.125 -5.328 1 95.19 25 VAL B O 1
ATOM 1285 N N . GLY B 1 26 ? -2.012 -4.484 -7.09 1 92.06 26 GLY B N 1
ATOM 1286 C CA . GLY B 1 26 ? -1.672 -3.426 -8.023 1 92.06 26 GLY B CA 1
ATOM 1287 C C . GLY B 1 26 ? -1.912 -3.807 -9.469 1 92.06 26 GLY B C 1
ATOM 1288 O O . GLY B 1 26 ? -2.203 -4.965 -9.773 1 92.06 26 GLY B O 1
ATOM 1289 N N . PHE B 1 27 ? -1.791 -2.791 -10.312 1 88.5 27 PHE B N 1
ATOM 1290 C CA . PHE B 1 27 ? -1.981 -2.936 -11.75 1 88.5 27 PHE B CA 1
ATOM 1291 C C . PHE B 1 27 ? -0.837 -2.283 -12.516 1 88.5 27 PHE B C 1
ATOM 1293 O O . PHE B 1 27 ? -0.242 -1.312 -12.047 1 88.5 27 PHE B O 1
ATOM 1300 N N . ASN B 1 28 ? -0.539 -2.824 -13.586 1 76.81 28 ASN B N 1
ATOM 1301 C CA . ASN B 1 28 ? 0.455 -2.248 -14.484 1 76.81 28 ASN B CA 1
ATOM 1302 C C . ASN B 1 28 ? -0.199 -1.615 -15.711 1 76.81 28 ASN B C 1
ATOM 1304 O O . ASN B 1 28 ? 0.3 -0.621 -16.234 1 76.81 28 ASN B O 1
ATOM 1308 N N . SER B 1 29 ? -1.139 -2.27 -16.312 1 76.31 29 SER B N 1
ATOM 1309 C CA . SER B 1 29 ? -1.729 -1.901 -17.594 1 76.31 29 SER B CA 1
ATOM 1310 C C . SER B 1 29 ? -3.219 -2.229 -17.641 1 76.31 29 SER B C 1
ATOM 1312 O O . SER B 1 29 ? -3.75 -2.836 -16.703 1 76.31 29 SER B O 1
ATOM 1314 N N . PRO B 1 30 ? -3.818 -1.657 -18.641 1 75.25 30 PRO B N 1
ATOM 1315 C CA . PRO B 1 30 ? -5.242 -1.968 -18.781 1 75.25 30 PRO B CA 1
ATOM 1316 C C . PRO B 1 30 ? -5.508 -3.461 -18.969 1 75.25 30 PRO B C 1
ATOM 1318 O O . PRO B 1 30 ? -6.605 -3.938 -18.672 1 75.25 30 PRO B O 1
ATOM 1321 N N . VAL B 1 31 ? -4.531 -4.188 -19.375 1 73.19 31 VAL B N 1
ATOM 1322 C CA . VAL B 1 31 ? -4.855 -5.539 -19.812 1 73.19 31 VAL B CA 1
ATOM 1323 C C . VAL B 1 31 ? -4.156 -6.562 -18.938 1 73.19 31 VAL B C 1
ATOM 1325 O O . VAL B 1 31 ? -4.367 -7.77 -19.078 1 73.19 31 VAL B O 1
ATOM 1328 N N . SER B 1 32 ? -3.4 -6.047 -18.094 1 79.25 32 SER B N 1
ATOM 1329 C CA . SER B 1 32 ? -2.639 -7.004 -17.297 1 79.25 32 SER B CA 1
ATOM 1330 C C . SER B 1 32 ? -2.996 -6.898 -15.812 1 79.25 32 SER B C 1
ATOM 1332 O O . SER B 1 32 ? -3.064 -5.797 -15.258 1 79.25 32 SER B O 1
ATOM 1334 N N . GLY B 1 33 ? -3.223 -8.266 -15.227 1 84.69 33 GLY B N 1
ATOM 1335 C CA . GLY B 1 33 ? -3.457 -8.289 -13.789 1 84.69 33 GLY B CA 1
ATOM 1336 C C . GLY B 1 33 ? -4.898 -8.586 -13.422 1 84.69 33 GLY B C 1
ATOM 1337 O O . GLY B 1 33 ? -5.676 -9.039 -14.266 1 84.69 33 GLY B O 1
ATOM 1338 N N . PRO B 1 34 ? -5.008 -8.328 -12.039 1 92.31 34 PRO B N 1
ATOM 1339 C CA . PRO B 1 34 ? -4.188 -7.684 -11.008 1 92.31 34 PRO B CA 1
ATOM 1340 C C . PRO B 1 34 ? -2.975 -8.516 -10.609 1 92.31 34 PRO B C 1
ATOM 1342 O O . PRO B 1 34 ? -2.92 -9.711 -10.914 1 92.31 34 PRO B O 1
ATOM 1345 N N . TYR B 1 35 ? -2.053 -7.793 -10.109 1 95.81 35 TYR B N 1
ATOM 1346 C CA . TYR B 1 35 ? -0.929 -8.398 -9.398 1 95.81 35 TYR B CA 1
ATOM 1347 C C . TYR B 1 35 ? -1.161 -8.391 -7.895 1 95.81 35 TYR B C 1
ATOM 1349 O O . TYR B 1 35 ? -1.707 -7.426 -7.352 1 95.81 35 TYR B O 1
ATOM 1357 N N . VAL B 1 36 ? -0.705 -9.484 -7.199 1 96.31 36 VAL B N 1
ATOM 1358 C CA . VAL B 1 36 ? -0.907 -9.539 -5.754 1 96.31 36 VAL B CA 1
ATOM 1359 C C . VAL B 1 36 ? 0.355 -10.07 -5.074 1 96.31 36 VAL B C 1
ATOM 1361 O O . VAL B 1 36 ? 1.006 -10.984 -5.586 1 96.31 36 VAL B O 1
ATOM 1364 N N . GLY B 1 37 ? 0.734 -9.367 -4.031 1 97 37 GLY B N 1
ATOM 1365 C CA . GLY B 1 37 ? 1.747 -9.914 -3.145 1 97 37 GLY B CA 1
ATOM 1366 C C . GLY B 1 37 ? 1.177 -10.836 -2.08 1 97 37 GLY B C 1
ATOM 1367 O O . GLY B 1 37 ? 0.205 -10.484 -1.407 1 97 37 GLY B O 1
ATOM 1368 N N . VAL B 1 38 ? 1.767 -12.023 -1.956 1 96.88 38 VAL B N 1
ATOM 1369 C CA . VAL B 1 38 ? 1.241 -12.984 -0.989 1 96.88 38 VAL B CA 1
ATOM 1370 C C . VAL B 1 38 ? 2.273 -13.234 0.108 1 96.88 38 VAL B C 1
ATOM 1372 O O . VAL B 1 38 ? 3.426 -12.805 -0.008 1 96.88 38 VAL B O 1
ATOM 1375 N N . ALA B 1 39 ? 1.886 -13.898 1.158 1 95.38 39 ALA B N 1
ATOM 1376 C CA . ALA B 1 39 ? 2.615 -13.953 2.422 1 95.38 39 ALA B CA 1
ATOM 1377 C C . ALA B 1 39 ? 3.906 -14.75 2.277 1 95.38 39 ALA B C 1
ATOM 1379 O O . ALA B 1 39 ? 4.812 -14.641 3.107 1 95.38 39 ALA B O 1
ATOM 1380 N N . ASP B 1 40 ? 3.99 -15.523 1.189 1 96.88 40 ASP B N 1
ATOM 1381 C CA . ASP B 1 40 ? 5.109 -16.453 1.098 1 96.88 40 ASP B CA 1
ATOM 1382 C C . ASP B 1 40 ? 6.207 -15.906 0.189 1 96.88 40 ASP B C 1
ATOM 1384 O O . ASP B 1 40 ? 7.012 -16.672 -0.353 1 96.88 40 ASP B O 1
ATOM 1388 N N . GLY B 1 41 ? 6.152 -14.625 -0.132 1 97.69 41 GLY B N 1
ATOM 1389 C CA . GLY B 1 41 ? 7.25 -13.977 -0.833 1 97.69 41 GLY B CA 1
ATOM 1390 C C . GLY B 1 41 ? 7.016 -13.859 -2.326 1 97.69 41 GLY B C 1
ATOM 1391 O O . GLY B 1 41 ? 7.855 -13.312 -3.049 1 97.69 41 GLY B O 1
ATOM 1392 N N . ARG B 1 42 ? 5.934 -14.328 -2.787 1 97.88 42 ARG B N 1
ATOM 1393 C CA . ARG B 1 42 ? 5.637 -14.289 -4.215 1 97.88 42 ARG B CA 1
ATOM 1394 C C . ARG B 1 42 ? 4.777 -13.078 -4.562 1 97.88 42 ARG B C 1
ATOM 1396 O O . ARG B 1 42 ? 4 -12.602 -3.729 1 97.88 42 ARG B O 1
ATOM 1403 N N . VAL B 1 43 ? 5.004 -12.562 -5.707 1 97.75 43 VAL B N 1
ATOM 1404 C CA . VAL B 1 43 ? 4.027 -11.734 -6.414 1 97.75 43 VAL B CA 1
ATOM 1405 C C . VAL B 1 43 ? 3.355 -12.555 -7.516 1 97.75 43 VAL B C 1
ATOM 1407 O O . VAL B 1 43 ? 4.031 -13.086 -8.398 1 97.75 43 VAL B O 1
ATOM 1410 N N . LEU B 1 44 ? 2.041 -12.609 -7.438 1 96.88 44 LEU B N 1
ATOM 1411 C CA . LEU B 1 44 ? 1.265 -13.352 -8.414 1 96.88 44 LEU B CA 1
ATOM 1412 C C . LEU B 1 44 ? 0.554 -12.414 -9.383 1 96.88 44 LEU B C 1
ATOM 1414 O O . LEU B 1 44 ? 0.279 -11.258 -9.039 1 96.88 44 LEU B O 1
ATOM 1418 N N . LYS B 1 45 ? 0.313 -12.922 -10.531 1 95.31 45 LYS B N 1
ATOM 1419 C CA . LYS B 1 45 ? -0.412 -12.195 -11.57 1 95.31 45 LYS B CA 1
ATOM 1420 C C . LYS B 1 45 ? -1.625 -12.984 -12.047 1 95.31 45 LYS B C 1
ATOM 1422 O O . LYS B 1 45 ? -1.516 -14.18 -12.359 1 95.31 45 LYS B O 1
ATOM 1427 N N . ARG B 1 46 ? -2.707 -12.25 -12.062 1 92.44 46 ARG B N 1
ATOM 1428 C CA . ARG B 1 46 ? -3.896 -12.883 -12.625 1 92.44 46 ARG B CA 1
ATOM 1429 C C . ARG B 1 46 ? -3.879 -12.836 -14.148 1 92.44 46 ARG B C 1
ATOM 1431 O O . ARG B 1 46 ? -3.65 -11.773 -14.734 1 92.44 46 ARG B O 1
ATOM 1438 N N . GLN B 1 47 ? -4.051 -13.969 -14.727 1 87.19 47 GLN B N 1
ATOM 1439 C CA . GLN B 1 47 ? -4.105 -14.062 -16.172 1 87.19 47 GLN B CA 1
ATOM 1440 C C . GLN B 1 47 ? -5.547 -14.203 -16.656 1 87.19 47 GLN B C 1
ATOM 1442 O O . GLN B 1 47 ? -6.281 -15.07 -16.188 1 87.19 47 GLN B O 1
ATOM 1447 N N . ASP B 1 48 ? -5.891 -13.188 -17.5 1 72.88 48 ASP B N 1
ATOM 1448 C CA . ASP B 1 48 ? -7.172 -13.305 -18.188 1 72.88 48 ASP B CA 1
ATOM 1449 C C . ASP B 1 48 ? -6.996 -13.961 -19.562 1 72.88 48 ASP B C 1
ATOM 1451 O O . ASP B 1 48 ? -5.934 -13.852 -20.172 1 72.88 48 ASP B O 1
ATOM 1455 N N . PRO B 1 49 ? -8.062 -14.812 -20 1 70.38 49 PRO B N 1
ATOM 1456 C CA . PRO B 1 49 ? -9.414 -14.922 -19.453 1 70.38 49 PRO B CA 1
ATOM 1457 C C . PRO B 1 49 ? -9.578 -16.109 -18.5 1 70.38 49 PRO B C 1
ATOM 1459 O O . PRO B 1 49 ? -10.68 -16.344 -18 1 70.38 49 PRO B O 1
ATOM 1462 N N . ILE B 1 50 ? -8.477 -16.812 -18.234 1 69.94 50 ILE B N 1
ATOM 1463 C CA . ILE B 1 50 ? -8.625 -18.062 -17.5 1 69.94 50 ILE B CA 1
ATOM 1464 C C . ILE B 1 50 ? -8.742 -17.781 -16.016 1 69.94 50 ILE B C 1
ATOM 1466 O O . ILE B 1 50 ? -9.07 -18.672 -15.227 1 69.94 50 ILE B O 1
ATOM 1470 N N . LEU B 1 51 ? -8.656 -16.594 -15.633 1 77.12 51 LEU B N 1
ATOM 1471 C CA . LEU B 1 51 ? -8.836 -16.109 -14.266 1 77.12 51 LEU B CA 1
ATOM 1472 C C . LEU B 1 51 ? -7.977 -16.906 -13.289 1 77.12 51 LEU B C 1
ATOM 1474 O O . LEU B 1 51 ? -8.445 -17.312 -12.227 1 77.12 51 LEU B O 1
ATOM 1478 N N . ARG B 1 52 ? -6.77 -17.281 -13.781 1 88 52 ARG B N 1
ATOM 1479 C CA . ARG B 1 52 ? -5.824 -18 -12.93 1 88 52 ARG B CA 1
ATOM 1480 C C . ARG B 1 52 ? -4.648 -17.109 -12.547 1 88 52 ARG B C 1
ATOM 1482 O O . ARG B 1 52 ? -4.273 -16.203 -13.297 1 88 52 ARG B O 1
ATOM 1489 N N . PHE B 1 53 ? -4.148 -17.438 -11.375 1 94.25 53 PHE B N 1
ATOM 1490 C CA . PHE B 1 53 ? -2.957 -16.719 -10.938 1 94.25 53 PHE B CA 1
ATOM 1491 C C . PHE B 1 53 ? -1.696 -17.5 -11.281 1 94.25 53 PHE B C 1
ATOM 1493 O O . PHE B 1 53 ? -1.668 -18.734 -11.148 1 94.25 53 PHE B O 1
ATOM 1500 N N . VAL B 1 54 ? -0.755 -16.75 -11.734 1 94.5 54 VAL B N 1
ATOM 1501 C CA . VAL B 1 54 ? 0.544 -17.359 -12.008 1 94.5 54 VAL B CA 1
ATOM 1502 C C . VAL B 1 54 ? 1.635 -16.609 -11.25 1 94.5 54 VAL B C 1
ATOM 1504 O O . VAL B 1 54 ? 1.442 -15.453 -10.852 1 94.5 54 VAL B O 1
ATOM 1507 N N . ASP B 1 55 ? 2.764 -17.281 -11.141 1 96.19 55 ASP B N 1
ATOM 1508 C CA . ASP B 1 55 ? 3.914 -16.609 -10.531 1 96.19 55 ASP B CA 1
ATOM 1509 C C . ASP B 1 55 ? 4.438 -15.492 -11.422 1 96.19 55 ASP B C 1
ATOM 1511 O O . ASP B 1 55 ? 4.621 -15.68 -12.633 1 96.19 55 ASP B O 1
ATOM 1515 N N . PHE B 1 56 ? 4.617 -14.367 -10.844 1 97 56 PHE B N 1
ATOM 1516 C CA . PHE B 1 56 ? 5.195 -13.266 -11.602 1 97 56 PHE B CA 1
ATOM 1517 C C . PHE B 1 56 ? 6.598 -12.945 -11.109 1 97 56 PHE B C 1
ATOM 1519 O O . PHE B 1 56 ? 7.527 -12.797 -11.906 1 97 56 PHE B O 1
ATOM 1526 N N . ALA B 1 57 ? 6.762 -12.891 -9.789 1 98.44 57 ALA B N 1
ATOM 1527 C CA . ALA B 1 57 ? 8.055 -12.516 -9.219 1 98.44 57 ALA B CA 1
ATOM 1528 C C . ALA B 1 57 ? 8.219 -13.102 -7.816 1 98.44 57 ALA B C 1
ATOM 1530 O O . ALA B 1 57 ? 7.25 -13.539 -7.199 1 98.44 57 ALA B O 1
ATOM 1531 N N . VAL B 1 58 ? 9.445 -13.133 -7.328 1 98.69 58 VAL B N 1
ATOM 1532 C CA . VAL B 1 58 ? 9.773 -13.492 -5.953 1 98.69 58 VAL B CA 1
ATOM 1533 C C . VAL B 1 58 ? 10.742 -12.461 -5.371 1 98.69 58 VAL B C 1
ATOM 1535 O O . VAL B 1 58 ? 11.539 -11.867 -6.102 1 98.69 58 VAL B O 1
ATOM 1538 N N . THR B 1 59 ? 10.711 -12.32 -4.059 1 98.31 59 THR B N 1
ATOM 1539 C CA . THR B 1 59 ? 11.453 -11.219 -3.455 1 98.31 59 THR B CA 1
ATOM 1540 C C . THR B 1 59 ? 12.75 -11.719 -2.824 1 98.31 59 THR B C 1
ATOM 1542 O O . THR B 1 59 ? 13.586 -10.922 -2.396 1 98.31 59 THR B O 1
ATOM 1545 N N . SER B 1 60 ? 12.945 -13 -2.801 1 98.38 60 SER B N 1
ATOM 1546 C CA . SER B 1 60 ? 14.133 -13.531 -2.133 1 98.38 60 SER B CA 1
ATOM 1547 C C . SER B 1 60 ? 14.82 -14.594 -2.986 1 98.38 60 SER B C 1
ATOM 1549 O O . SER B 1 60 ? 14.164 -15.477 -3.539 1 98.38 60 SER B O 1
ATOM 1551 N N . SER B 1 61 ? 16.125 -14.477 -3.027 1 97.12 61 SER B N 1
ATOM 1552 C CA . SER B 1 61 ? 16.906 -15.492 -3.727 1 97.12 61 SER B CA 1
ATOM 1553 C C . SER B 1 61 ? 17.125 -16.734 -2.857 1 97.12 61 SER B C 1
ATOM 1555 O O . SER B 1 61 ? 17.531 -17.781 -3.352 1 97.12 61 SER B O 1
ATOM 1557 N N . ASN B 1 62 ? 16.906 -16.609 -1.589 1 96.81 62 ASN B N 1
ATOM 1558 C CA . ASN B 1 62 ? 17.141 -17.703 -0.648 1 96.81 62 ASN B CA 1
ATOM 1559 C C . ASN B 1 62 ? 15.961 -18.672 -0.623 1 96.81 62 ASN B C 1
ATOM 1561 O O . ASN B 1 62 ? 16.047 -19.734 -0.012 1 96.81 62 ASN B O 1
ATOM 1565 N N . ARG B 1 63 ? 14.961 -18.266 -1.293 1 97.88 63 ARG B N 1
ATOM 1566 C CA . ARG B 1 63 ? 13.742 -19.062 -1.202 1 97.88 63 ARG B CA 1
ATOM 1567 C C . ARG B 1 63 ? 13.805 -20.281 -2.123 1 97.88 63 ARG B C 1
ATOM 1569 O O . ARG B 1 63 ? 14.445 -20.234 -3.176 1 97.88 63 ARG B O 1
ATOM 1576 N N . THR B 1 64 ? 13.086 -21.391 -1.727 1 97 64 THR B N 1
ATOM 1577 C CA . THR B 1 64 ? 12.742 -22.469 -2.641 1 97 64 THR B CA 1
ATOM 1578 C C . THR B 1 64 ? 11.234 -22.719 -2.65 1 97 64 THR B C 1
ATOM 1580 O O . THR B 1 64 ? 10.547 -22.422 -1.672 1 97 64 THR B O 1
ATOM 1583 N N . LYS B 1 65 ? 10.812 -23.188 -3.785 1 96.12 65 LYS B N 1
ATOM 1584 C CA . LYS B 1 65 ? 9.383 -23.469 -3.883 1 96.12 65 LYS B CA 1
ATOM 1585 C C . LYS B 1 65 ? 8.938 -24.453 -2.812 1 96.12 65 LYS B C 1
ATOM 1587 O O . LYS B 1 65 ? 7.902 -24.266 -2.174 1 96.12 65 LYS B O 1
ATOM 1592 N N . GLN B 1 66 ? 9.727 -25.453 -2.555 1 95.75 66 GLN B N 1
ATOM 1593 C CA . GLN B 1 66 ? 9.414 -26.5 -1.588 1 95.75 66 GLN B CA 1
ATOM 1594 C C . GLN B 1 66 ? 9.297 -25.938 -0.177 1 95.75 66 GLN B C 1
ATOM 1596 O O . GLN B 1 66 ? 8.406 -26.312 0.583 1 95.75 66 GLN B O 1
ATOM 1601 N N . LEU B 1 67 ? 10.094 -25.047 0.05 1 96.31 67 LEU B N 1
ATOM 1602 C CA . LEU B 1 67 ? 10.18 -24.516 1.404 1 96.31 67 LEU B CA 1
ATOM 1603 C C . LEU B 1 67 ? 9.164 -23.391 1.613 1 96.31 67 LEU B C 1
ATOM 1605 O O . LEU B 1 67 ? 8.539 -23.297 2.674 1 96.31 67 LEU B O 1
ATOM 1609 N N . CYS B 1 68 ? 8.93 -22.562 0.583 1 97.88 68 CYS B N 1
ATOM 1610 C CA . CYS B 1 68 ? 8.305 -21.266 0.848 1 97.88 68 CYS B CA 1
ATOM 1611 C C . CYS B 1 68 ? 6.891 -21.219 0.292 1 97.88 68 CYS B C 1
ATOM 1613 O O . CYS B 1 68 ? 6.016 -20.562 0.859 1 97.88 68 CYS B O 1
ATOM 1615 N N . ASP B 1 69 ? 6.637 -21.906 -0.831 1 96.75 69 ASP B N 1
ATOM 1616 C CA . ASP B 1 69 ? 5.316 -21.781 -1.44 1 96.75 69 ASP B CA 1
ATOM 1617 C C . ASP B 1 69 ? 4.223 -22.281 -0.496 1 96.75 69 ASP B C 1
ATOM 1619 O O . ASP B 1 69 ? 4.25 -23.438 -0.065 1 96.75 69 ASP B O 1
ATOM 1623 N N . GLY B 1 70 ? 3.344 -21.438 -0.131 1 94.56 70 GLY B N 1
ATOM 1624 C CA . GLY B 1 70 ? 2.188 -21.797 0.672 1 94.56 70 GLY B CA 1
ATOM 1625 C C . GLY B 1 70 ? 2.441 -21.703 2.164 1 94.56 70 GLY B C 1
ATOM 1626 O O . GLY B 1 70 ? 1.531 -21.906 2.971 1 94.56 70 GLY B O 1
ATOM 1627 N N . THR B 1 71 ? 3.633 -21.359 2.576 1 94.44 71 THR B N 1
ATOM 1628 C CA . THR B 1 71 ? 3.93 -21.297 4.004 1 94.44 71 THR B CA 1
ATOM 1629 C C . THR B 1 71 ? 3.205 -20.125 4.652 1 94.44 71 THR B C 1
ATOM 1631 O O . THR B 1 71 ? 3.076 -19.062 4.051 1 94.44 71 THR B O 1
ATOM 1634 N N . THR B 1 72 ? 2.73 -20.328 5.812 1 88.88 72 THR B N 1
ATOM 1635 C CA . THR B 1 72 ? 2.127 -19.266 6.617 1 88.88 72 THR B CA 1
ATOM 1636 C C . THR B 1 72 ? 2.922 -19.047 7.898 1 88.88 72 THR B C 1
ATOM 1638 O O . THR B 1 72 ? 2.459 -18.359 8.812 1 88.88 72 THR B O 1
ATOM 1641 N N . ASP B 1 73 ? 4.059 -19.688 7.91 1 93.44 73 ASP B N 1
ATOM 1642 C CA . ASP B 1 73 ? 4.934 -19.562 9.07 1 93.44 73 ASP B CA 1
ATOM 1643 C C . ASP B 1 73 ? 5.676 -18.234 9.07 1 93.44 73 ASP B C 1
ATOM 1645 O O . ASP B 1 73 ? 6.535 -18 8.219 1 93.44 73 ASP B O 1
ATOM 1649 N N . PRO B 1 74 ? 5.391 -17.422 10.047 1 89.5 74 PRO B N 1
ATOM 1650 C CA . PRO B 1 74 ? 6.047 -16.109 10.062 1 89.5 74 PRO B CA 1
ATOM 1651 C C . PRO B 1 74 ? 7.559 -16.219 10.227 1 89.5 74 PRO B C 1
ATOM 1653 O O . PRO B 1 74 ? 8.289 -15.305 9.82 1 89.5 74 PRO B O 1
ATOM 1656 N N . ASP B 1 75 ? 8.016 -17.297 10.773 1 95.56 75 ASP B N 1
ATOM 1657 C CA . ASP B 1 75 ? 9.453 -17.469 11 1 95.56 75 ASP B CA 1
ATOM 1658 C C . ASP B 1 75 ? 10.195 -17.672 9.68 1 95.56 75 ASP B C 1
ATOM 1660 O O . ASP B 1 75 ? 11.422 -17.562 9.633 1 95.56 75 ASP B O 1
ATOM 1664 N N . MET B 1 76 ? 9.484 -17.953 8.609 1 96.44 76 MET B N 1
ATOM 1665 C CA . MET B 1 76 ? 10.102 -18.172 7.305 1 96.44 76 MET B CA 1
ATOM 1666 C C . MET B 1 76 ? 10.289 -16.859 6.555 1 96.44 76 MET B C 1
ATOM 1668 O O . MET B 1 76 ? 10.906 -16.828 5.492 1 96.44 76 MET B O 1
ATOM 1672 N N . GLY B 1 77 ? 9.828 -15.859 7.105 1 95.62 77 GLY B N 1
ATOM 1673 C CA . GLY B 1 77 ? 9.898 -14.539 6.496 1 95.62 77 GLY B CA 1
ATOM 1674 C C . GLY B 1 77 ? 11.297 -14.156 6.062 1 95.62 77 GLY B C 1
ATOM 1675 O O . GLY B 1 77 ? 11.516 -13.797 4.902 1 95.62 77 GLY B O 1
ATOM 1676 N N . PRO B 1 78 ? 12.281 -14.336 6.934 1 97.38 78 PRO B N 1
ATOM 1677 C CA . PRO B 1 78 ? 13.648 -13.953 6.582 1 97.38 78 PRO B CA 1
ATOM 1678 C C . PRO B 1 78 ? 14.211 -14.773 5.426 1 97.38 78 PRO B C 1
ATOM 1680 O O . PRO B 1 78 ? 15.195 -14.367 4.793 1 97.38 78 PRO B O 1
ATOM 1683 N N . ILE B 1 79 ? 13.609 -15.898 5.113 1 98.25 79 ILE B N 1
ATOM 1684 C CA . ILE B 1 79 ? 14.07 -16.734 4.016 1 98.25 79 ILE B CA 1
ATOM 1685 C C . ILE B 1 79 ? 13.211 -16.484 2.779 1 98.25 79 ILE B C 1
ATOM 1687 O O . ILE B 1 79 ? 13.734 -16.297 1.678 1 98.25 79 ILE B O 1
ATOM 1691 N N . CYS B 1 80 ? 11.906 -16.391 2.906 1 98.19 80 CYS B N 1
ATOM 1692 C CA . CYS B 1 80 ? 10.961 -16.438 1.794 1 98.19 80 CYS B CA 1
ATOM 1693 C C . CYS B 1 80 ? 10.57 -15.039 1.351 1 98.19 80 CYS B C 1
ATOM 1695 O O . CYS B 1 80 ? 10.18 -14.836 0.2 1 98.19 80 CYS B O 1
ATOM 1697 N N . GLY B 1 81 ? 10.641 -14.102 2.254 1 97.44 81 GLY B N 1
ATOM 1698 C CA . GLY B 1 81 ? 10.164 -12.758 1.979 1 97.44 81 GLY B CA 1
ATOM 1699 C C . GLY B 1 81 ? 8.672 -12.594 2.207 1 97.44 81 GLY B C 1
ATOM 1700 O O . GLY B 1 81 ? 7.98 -13.562 2.527 1 97.44 81 GLY B O 1
ATOM 1701 N N . ARG B 1 82 ? 8.234 -11.445 2.115 1 96.81 82 ARG B N 1
ATOM 1702 C CA . ARG B 1 82 ? 6.836 -11.07 2.279 1 96.81 82 ARG B CA 1
ATOM 1703 C C . ARG B 1 82 ? 6.566 -9.688 1.69 1 96.81 82 ARG B C 1
ATOM 1705 O O . ARG B 1 82 ? 6.676 -8.68 2.389 1 96.81 82 ARG B O 1
ATOM 1712 N N . PRO B 1 83 ? 6.254 -9.617 0.416 1 97.19 83 PRO B N 1
ATOM 1713 C CA . PR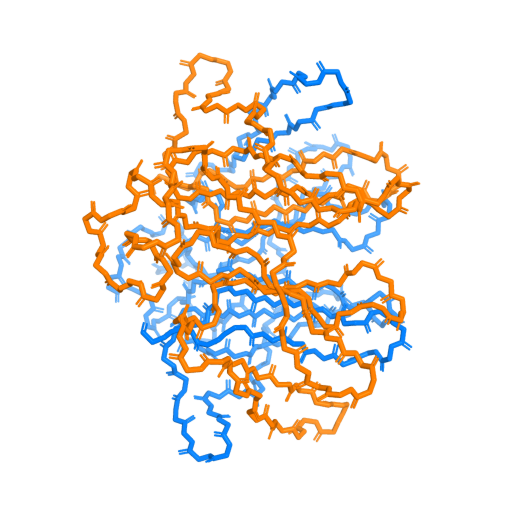O B 1 83 ? 5.949 -8.32 -0.182 1 97.19 83 PRO B CA 1
ATOM 1714 C C . PRO B 1 83 ? 4.691 -7.676 0.401 1 97.19 83 PRO B C 1
ATOM 1716 O O . PRO B 1 83 ? 3.594 -8.219 0.253 1 97.19 83 PRO B O 1
ATOM 1719 N N . LEU B 1 84 ? 4.816 -6.504 0.964 1 95.81 84 LEU B N 1
ATOM 1720 C CA . LEU B 1 84 ? 3.721 -5.832 1.653 1 95.81 84 LEU B CA 1
ATOM 1721 C C . LEU B 1 84 ? 3.08 -4.777 0.756 1 95.81 84 LEU B C 1
ATOM 1723 O O . LEU B 1 84 ? 1.893 -4.473 0.899 1 95.81 84 LEU B O 1
ATOM 1727 N N . GLY B 1 85 ? 3.885 -4.195 -0.156 1 96.12 85 GLY B N 1
ATOM 1728 C CA . GLY B 1 85 ? 3.422 -3.182 -1.091 1 96.12 85 GLY B CA 1
ATOM 1729 C C . GLY B 1 85 ? 4.227 -3.146 -2.377 1 96.12 85 GLY B C 1
ATOM 1730 O O . GLY B 1 85 ? 5.387 -3.562 -2.402 1 96.12 85 GLY B O 1
ATOM 1731 N N . PHE B 1 86 ? 3.639 -2.656 -3.416 1 96.69 86 PHE B N 1
ATOM 1732 C CA . PHE B 1 86 ? 4.391 -2.455 -4.648 1 96.69 86 PHE B CA 1
ATOM 1733 C C . PHE B 1 86 ? 3.674 -1.473 -5.566 1 96.69 86 PHE B C 1
ATOM 1735 O O . PHE B 1 86 ? 2.492 -1.184 -5.375 1 96.69 86 PHE B O 1
ATOM 1742 N N . SER B 1 87 ? 4.391 -0.953 -6.445 1 95.31 87 SER B N 1
ATOM 1743 C CA . SER B 1 87 ? 3.922 0.035 -7.414 1 95.31 87 SER B CA 1
ATOM 1744 C C . SER B 1 87 ? 4.684 -0.075 -8.727 1 95.31 87 SER B C 1
ATOM 1746 O O . SER B 1 87 ? 5.906 -0.21 -8.734 1 95.31 87 SER B O 1
ATOM 1748 N N . PHE B 1 88 ? 3.963 0.001 -9.805 1 94 88 PHE B N 1
ATOM 1749 C CA . PHE B 1 88 ? 4.582 -0.069 -11.117 1 94 88 PHE B CA 1
ATOM 1750 C C . PHE B 1 88 ? 5.043 1.31 -11.578 1 94 88 PHE B C 1
ATOM 1752 O O . PHE B 1 88 ? 4.359 2.309 -11.344 1 94 88 PHE B O 1
ATOM 1759 N N . ASP B 1 89 ? 6.164 1.295 -12.156 1 93.62 89 ASP B N 1
ATOM 1760 C CA . ASP B 1 89 ? 6.559 2.398 -13.023 1 93.62 89 ASP B CA 1
ATOM 1761 C C . ASP B 1 89 ? 6.027 2.197 -14.445 1 93.62 89 ASP B C 1
ATOM 1763 O O . ASP B 1 89 ? 6.535 1.358 -15.188 1 93.62 89 ASP B O 1
ATOM 1767 N N . SER B 1 90 ? 5.113 2.979 -14.82 1 89.38 90 SER B N 1
ATOM 1768 C CA . SER B 1 90 ? 4.418 2.742 -16.078 1 89.38 90 SER B CA 1
ATOM 1769 C C . SER B 1 90 ? 5.316 3.053 -17.266 1 89.38 90 SER B C 1
ATOM 1771 O O . SER B 1 90 ? 5.09 2.551 -18.375 1 89.38 90 SER B O 1
ATOM 1773 N N . ALA B 1 91 ? 6.266 3.857 -17.094 1 91.12 91 ALA B N 1
ATOM 1774 C CA . ALA B 1 91 ? 7.145 4.266 -18.203 1 91.12 91 ALA B CA 1
ATOM 1775 C C . ALA B 1 91 ? 8.016 3.102 -18.656 1 91.12 91 ALA B C 1
ATOM 1777 O O . ALA B 1 91 ? 8.312 2.973 -19.844 1 91.12 91 ALA B O 1
ATOM 1778 N N . ASN B 1 92 ? 8.375 2.246 -17.719 1 92.19 92 ASN B N 1
ATOM 1779 C CA . ASN B 1 92 ? 9.312 1.199 -18.109 1 92.19 92 ASN B CA 1
ATOM 1780 C C . ASN B 1 92 ? 8.828 -0.18 -17.672 1 92.19 92 ASN B C 1
ATOM 1782 O O . ASN B 1 92 ? 9.484 -1.188 -17.953 1 92.19 92 ASN B O 1
ATOM 1786 N N . GLY B 1 93 ? 7.746 -0.203 -16.969 1 92.25 93 GLY B N 1
ATOM 1787 C CA . GLY B 1 93 ? 7.121 -1.468 -16.609 1 92.25 93 GLY B CA 1
ATOM 1788 C C . GLY B 1 93 ? 7.734 -2.119 -15.391 1 92.25 93 GLY B C 1
ATOM 1789 O O . GLY B 1 93 ? 7.348 -3.223 -15.008 1 92.25 93 GLY B O 1
ATOM 1790 N N . LYS B 1 94 ? 8.648 -1.468 -14.758 1 95.06 94 LYS B N 1
ATOM 1791 C CA . LYS B 1 94 ? 9.266 -2.021 -13.555 1 95.06 94 LYS B CA 1
ATOM 1792 C C . LYS B 1 94 ? 8.289 -2.01 -12.383 1 95.06 94 LYS B C 1
ATOM 1794 O O . LYS B 1 94 ? 7.43 -1.134 -12.289 1 95.06 94 LYS B O 1
ATOM 1799 N N . LEU B 1 95 ? 8.453 -3.002 -11.555 1 96.56 95 LEU B N 1
ATOM 1800 C CA . LEU B 1 95 ? 7.668 -3.117 -10.336 1 96.56 95 LEU B CA 1
ATOM 1801 C C . LEU B 1 95 ? 8.547 -2.896 -9.102 1 96.56 95 LEU B C 1
ATOM 1803 O O . LEU B 1 95 ? 9.445 -3.693 -8.828 1 96.56 95 LEU B O 1
ATOM 1807 N N . TYR B 1 96 ? 8.281 -1.827 -8.383 1 97.12 96 TYR B N 1
ATOM 1808 C CA . TYR B 1 96 ? 8.961 -1.574 -7.117 1 97.12 96 TYR B CA 1
ATOM 1809 C C . TYR B 1 96 ? 8.203 -2.197 -5.953 1 97.12 96 TYR B C 1
ATOM 1811 O O . TYR B 1 96 ? 6.98 -2.049 -5.852 1 97.12 96 TYR B O 1
ATOM 1819 N N . ILE B 1 97 ? 8.93 -2.947 -5.117 1 97.88 97 ILE B N 1
ATOM 1820 C CA . ILE B 1 97 ? 8.328 -3.734 -4.047 1 97.88 97 ILE B CA 1
ATOM 1821 C C . ILE B 1 97 ? 8.953 -3.348 -2.707 1 97.88 97 ILE B C 1
ATOM 1823 O O . ILE B 1 97 ? 10.172 -3.242 -2.592 1 97.88 97 ILE B O 1
ATOM 1827 N N . VAL B 1 98 ? 8.172 -3.062 -1.747 1 97.62 98 VAL B N 1
ATOM 1828 C CA . VAL B 1 98 ? 8.648 -3.01 -0.368 1 97.62 98 VAL B CA 1
ATOM 1829 C C . VAL B 1 98 ? 8.312 -4.32 0.342 1 97.62 98 VAL B C 1
ATOM 1831 O O . VAL B 1 98 ? 7.148 -4.711 0.428 1 97.62 98 VAL B O 1
ATOM 1834 N N . ASP B 1 99 ? 9.328 -4.973 0.793 1 97.25 99 ASP B N 1
ATOM 1835 C CA . ASP B 1 99 ? 9.219 -6.27 1.455 1 97.25 99 ASP B CA 1
ATOM 1836 C C . ASP B 1 99 ? 9.523 -6.152 2.947 1 97.25 99 ASP B C 1
ATOM 1838 O O . ASP B 1 99 ? 10.414 -5.402 3.35 1 97.25 99 ASP B O 1
ATOM 1842 N N . ALA B 1 100 ? 8.867 -6.945 3.738 1 95.56 100 ALA B N 1
ATOM 1843 C CA . ALA B 1 100 ? 8.984 -6.902 5.195 1 95.56 100 ALA B CA 1
ATOM 1844 C C . ALA B 1 100 ? 10.406 -7.242 5.641 1 95.56 100 ALA B C 1
ATOM 1846 O O . ALA B 1 100 ? 10.828 -6.848 6.73 1 95.56 100 ALA B O 1
ATOM 1847 N N . TYR B 1 101 ? 11.195 -7.91 4.824 1 96.62 101 TYR B N 1
ATOM 1848 C CA . TYR B 1 101 ? 12.477 -8.438 5.285 1 96.62 101 TYR B CA 1
ATOM 1849 C C . TYR B 1 101 ? 13.617 -7.961 4.395 1 96.62 101 TYR B C 1
ATOM 1851 O O . TYR B 1 101 ? 14.766 -7.895 4.828 1 96.62 101 TYR B O 1
ATOM 1859 N N . PHE B 1 102 ? 13.258 -7.523 3.143 1 97.62 102 PHE B N 1
ATOM 1860 C CA . PHE B 1 102 ? 14.352 -7.328 2.197 1 97.62 102 PHE B CA 1
ATOM 1861 C C . PHE B 1 102 ? 14.391 -5.887 1.706 1 97.62 102 PHE B C 1
ATOM 1863 O O . PHE B 1 102 ? 15.117 -5.562 0.764 1 97.62 102 PHE B O 1
ATOM 1870 N N . GLY B 1 103 ? 13.594 -5.059 2.326 1 97 103 GLY B N 1
ATOM 1871 C CA . GLY B 1 103 ? 13.641 -3.639 2.02 1 97 103 GLY B CA 1
ATOM 1872 C C . GLY B 1 103 ? 12.992 -3.293 0.693 1 97 103 GLY B C 1
ATOM 1873 O O . GLY B 1 103 ? 11.914 -3.797 0.375 1 97 103 GLY B O 1
ATOM 1874 N N . LEU B 1 104 ? 13.578 -2.332 0.018 1 98.06 104 LEU B N 1
ATOM 1875 C CA . LEU B 1 104 ? 13.086 -1.937 -1.297 1 98.06 104 LEU B CA 1
ATOM 1876 C C . LEU B 1 104 ? 13.703 -2.805 -2.391 1 98.06 104 LEU B C 1
ATOM 1878 O O . LEU B 1 104 ? 14.922 -2.969 -2.445 1 98.06 104 LEU B O 1
ATOM 1882 N N . LEU B 1 105 ? 12.844 -3.334 -3.225 1 98.12 105 LEU B N 1
ATOM 1883 C CA . LEU B 1 105 ? 13.258 -4.18 -4.34 1 98.12 105 LEU B CA 1
ATOM 1884 C C . LEU B 1 105 ? 12.625 -3.709 -5.645 1 98.12 105 LEU B C 1
ATOM 1886 O O . LEU B 1 105 ? 11.68 -2.916 -5.629 1 98.12 105 LEU B O 1
ATOM 1890 N N . VAL B 1 106 ? 13.203 -4.234 -6.738 1 97.94 106 VAL B N 1
ATOM 1891 C CA . VAL B 1 106 ? 12.633 -3.928 -8.047 1 97.94 106 VAL B CA 1
ATOM 1892 C C . VAL B 1 106 ? 12.68 -5.168 -8.938 1 97.94 106 VAL B C 1
ATOM 1894 O O . VAL B 1 106 ? 13.617 -5.961 -8.852 1 97.94 106 VAL B O 1
ATOM 1897 N N . VAL B 1 107 ? 11.625 -5.262 -9.711 1 97.31 107 VAL B N 1
ATOM 1898 C CA . VAL B 1 107 ? 11.516 -6.348 -10.68 1 97.31 107 VAL B CA 1
ATOM 1899 C C . VAL B 1 107 ? 11.297 -5.773 -12.078 1 97.31 107 VAL B C 1
ATOM 1901 O O . VAL B 1 107 ? 10.602 -4.773 -12.242 1 97.31 107 VAL B O 1
ATOM 1904 N N . GLY B 1 108 ? 11.812 -6.391 -13.062 1 95.75 108 GLY B N 1
ATOM 1905 C CA . GLY B 1 108 ? 11.578 -5.98 -14.445 1 95.75 108 GLY B CA 1
ATOM 1906 C C . GLY B 1 108 ? 10.188 -6.332 -14.938 1 95.75 108 GLY B C 1
ATOM 1907 O O . GLY B 1 108 ? 9.453 -7.07 -14.273 1 95.75 108 GLY B O 1
ATOM 1908 N N . PRO B 1 109 ? 9.859 -5.848 -16.141 1 94.31 109 PRO B N 1
ATOM 1909 C CA . PRO B 1 109 ? 8.5 -6.016 -16.656 1 94.31 109 PRO B CA 1
ATOM 1910 C C . PRO B 1 109 ? 8.141 -7.477 -16.938 1 94.31 109 PRO B C 1
ATOM 1912 O O . PRO B 1 109 ? 6.965 -7.824 -17 1 94.31 109 PRO B O 1
ATOM 1915 N N . ASN B 1 110 ? 9.117 -8.336 -17.031 1 95.19 110 ASN B N 1
ATOM 1916 C CA . ASN B 1 110 ? 8.867 -9.742 -17.328 1 95.19 110 ASN B CA 1
ATOM 1917 C C . ASN B 1 110 ? 8.836 -10.578 -16.047 1 95.19 110 ASN B C 1
ATOM 1919 O O . ASN B 1 110 ? 8.641 -11.797 -16.094 1 95.19 110 ASN B O 1
ATOM 1923 N N . GLY B 1 111 ? 9.031 -9.953 -14.953 1 96.88 111 GLY B N 1
ATOM 1924 C CA . GLY B 1 111 ? 9.016 -10.648 -13.68 1 96.88 111 GLY B CA 1
ATOM 1925 C C . GLY B 1 111 ? 10.32 -11.352 -13.359 1 96.88 111 GLY B C 1
ATOM 1926 O O . GLY B 1 111 ? 11.375 -10.977 -13.883 1 96.88 111 GLY B O 1
ATOM 1927 N N . GLY B 1 112 ? 10.219 -12.258 -12.398 1 98.19 112 GLY B N 1
ATOM 1928 C CA . GLY B 1 112 ? 11.398 -12.984 -11.969 1 98.19 112 GLY B CA 1
ATOM 1929 C C . GLY B 1 112 ? 11.859 -12.602 -10.578 1 98.19 112 GLY B C 1
ATOM 1930 O O . GLY B 1 112 ? 11.047 -12.227 -9.734 1 98.19 112 GLY B O 1
ATOM 1931 N N . LEU B 1 113 ? 13.18 -12.852 -10.367 1 98.62 113 LEU B N 1
ATOM 1932 C CA . LEU B 1 113 ? 13.766 -12.531 -9.078 1 98.62 113 LEU B CA 1
ATOM 1933 C C . LEU B 1 113 ? 13.977 -11.023 -8.93 1 98.62 113 LEU B C 1
ATOM 1935 O O . LEU B 1 113 ? 14.617 -10.398 -9.773 1 98.62 113 LEU B O 1
ATOM 1939 N N . ALA B 1 114 ? 13.43 -10.531 -7.875 1 98.56 114 ALA B N 1
ATOM 1940 C CA . ALA B 1 114 ? 13.578 -9.102 -7.625 1 98.56 114 ALA B CA 1
ATOM 1941 C C . ALA B 1 114 ? 15.016 -8.766 -7.23 1 98.56 114 ALA B C 1
ATOM 1943 O O . ALA B 1 114 ? 15.688 -9.562 -6.57 1 98.56 114 ALA B O 1
ATOM 1944 N N . THR B 1 115 ? 15.406 -7.602 -7.602 1 97.88 115 THR B N 1
ATOM 1945 C CA . THR B 1 115 ? 16.703 -7.059 -7.207 1 97.88 115 THR B CA 1
ATOM 1946 C C . THR B 1 115 ? 16.547 -6.148 -5.988 1 97.88 115 THR B C 1
ATOM 1948 O O . THR B 1 115 ? 15.727 -5.234 -5.988 1 97.88 115 THR B O 1
ATOM 1951 N N . GLN B 1 116 ? 17.375 -6.41 -4.965 1 97.19 116 GLN B N 1
ATOM 1952 C CA . GLN B 1 116 ? 17.344 -5.566 -3.775 1 97.19 116 GLN B CA 1
ATOM 1953 C C . GLN B 1 116 ? 18.031 -4.227 -4.035 1 97.19 116 GLN B C 1
ATOM 1955 O O . GLN B 1 116 ? 19.188 -4.188 -4.449 1 97.19 116 GLN B O 1
ATOM 1960 N N . LEU B 1 117 ? 17.344 -3.145 -3.84 1 96.75 117 LEU B N 1
ATOM 1961 C CA . LEU B 1 117 ? 17.891 -1.812 -4.098 1 96.75 117 LEU B CA 1
ATOM 1962 C C . LEU B 1 117 ? 18.453 -1.201 -2.82 1 96.75 117 LEU B C 1
ATOM 1964 O O . LEU B 1 117 ? 19.469 -0.497 -2.863 1 96.75 117 LEU B O 1
ATOM 1968 N N . ALA B 1 118 ? 17.75 -1.43 -1.685 1 96.56 118 ALA B N 1
ATOM 1969 C CA . ALA B 1 118 ? 18.219 -0.801 -0.449 1 96.56 118 ALA B CA 1
ATOM 1970 C C . ALA B 1 118 ? 17.594 -1.472 0.772 1 96.56 118 ALA B C 1
ATOM 1972 O O . ALA B 1 118 ? 16.469 -1.977 0.706 1 96.56 118 ALA B O 1
ATOM 1973 N N . THR B 1 119 ? 18.344 -1.438 1.903 1 96.44 119 THR B N 1
ATOM 1974 C CA . THR B 1 119 ? 17.844 -1.832 3.217 1 96.44 119 THR B CA 1
ATOM 1975 C C . THR B 1 119 ? 18.062 -0.715 4.234 1 96.44 119 THR B C 1
ATOM 1977 O O . THR B 1 119 ? 17.844 -0.907 5.43 1 96.44 119 THR B O 1
ATOM 1980 N N . SER B 1 120 ? 18.609 0.386 3.756 1 95.44 120 SER B N 1
ATOM 1981 C CA . SER B 1 120 ? 18.844 1.568 4.578 1 95.44 120 SER B CA 1
ATOM 1982 C C . SER B 1 120 ? 18.875 2.834 3.729 1 95.44 120 SER B C 1
ATOM 1984 O O . SER B 1 120 ? 18.969 2.764 2.5 1 95.44 120 SER B O 1
ATOM 1986 N N . ALA B 1 121 ? 18.703 3.918 4.344 1 94.75 121 ALA B N 1
ATOM 1987 C CA . ALA B 1 121 ? 18.891 5.23 3.734 1 94.75 121 ALA B CA 1
ATOM 1988 C C . ALA B 1 121 ? 19.672 6.164 4.656 1 94.75 121 ALA B C 1
ATOM 1990 O O . ALA B 1 121 ? 19.359 6.266 5.848 1 94.75 121 ALA B O 1
ATOM 1991 N N . GLU B 1 122 ? 20.672 6.805 4.047 1 94.56 122 GLU B N 1
ATOM 1992 C CA . GLU B 1 122 ? 21.5 7.738 4.789 1 94.56 122 GLU B CA 1
ATOM 1993 C C . GLU B 1 122 ? 22.062 7.094 6.051 1 94.56 122 GLU B C 1
ATOM 1995 O O . GLU B 1 122 ? 22.078 7.703 7.121 1 94.56 122 GLU B O 1
ATOM 2000 N N . GLY B 1 123 ? 22.344 5.824 5.898 1 93.12 123 GLY B N 1
ATOM 2001 C CA . GLY B 1 123 ? 23.016 5.098 6.965 1 93.12 123 GLY B CA 1
ATOM 2002 C C . GLY B 1 123 ? 22.047 4.555 8.008 1 93.12 123 GLY B C 1
ATOM 2003 O O . GLY B 1 123 ? 22.469 3.916 8.977 1 93.12 123 GLY B O 1
ATOM 2004 N N . VAL B 1 124 ? 20.844 4.789 7.895 1 93.5 124 VAL B N 1
ATOM 2005 C CA . VAL B 1 124 ? 19.859 4.332 8.867 1 93.5 124 VAL B CA 1
ATOM 2006 C C . VAL B 1 124 ? 19.109 3.125 8.312 1 93.5 124 VAL B C 1
ATOM 2008 O O . VAL B 1 124 ? 18.453 3.217 7.266 1 93.5 124 VAL B O 1
ATOM 2011 N N . PRO B 1 125 ? 19.172 1.974 9 1 95.25 125 PRO B N 1
ATOM 2012 C CA . PRO B 1 125 ? 18.422 0.807 8.531 1 95.25 125 PRO B CA 1
ATOM 2013 C C . PRO B 1 125 ? 16.906 1.034 8.539 1 95.25 125 PRO B C 1
ATOM 2015 O O . PRO B 1 125 ? 16.391 1.699 9.438 1 95.25 125 PRO B O 1
ATOM 2018 N N . PHE B 1 126 ? 16.234 0.46 7.504 1 95.31 126 PHE B N 1
ATOM 2019 C CA . PHE B 1 126 ? 14.789 0.562 7.484 1 95.31 126 PHE B CA 1
ATOM 2020 C C . PHE B 1 126 ? 14.172 -0.18 8.664 1 95.31 126 PHE B C 1
ATOM 2022 O O . PHE B 1 126 ? 14.695 -1.208 9.102 1 95.31 126 PHE B O 1
ATOM 2029 N N . LYS B 1 127 ? 13.094 0.325 9.133 1 92.62 127 LYS B N 1
ATOM 2030 C CA . LYS B 1 127 ? 12.367 -0.326 10.219 1 92.62 127 LYS B CA 1
ATOM 2031 C C . LYS B 1 127 ? 11.211 -1.171 9.68 1 92.62 127 LYS B C 1
ATOM 2033 O O . LYS B 1 127 ? 11.25 -2.4 9.758 1 92.62 127 LYS B O 1
ATOM 2038 N N . PHE B 1 128 ? 10.211 -0.562 9.102 1 92.25 128 PHE B N 1
ATOM 2039 C CA . PHE B 1 128 ? 9.055 -1.275 8.578 1 92.25 128 PHE B CA 1
ATOM 2040 C C . PHE B 1 128 ? 8.531 -0.597 7.316 1 92.25 128 PHE B C 1
ATOM 2042 O O . PHE B 1 128 ? 7.914 0.469 7.387 1 92.25 128 PHE B O 1
ATOM 2049 N N . LEU B 1 129 ? 8.797 -1.27 6.215 1 94.5 129 LEU B N 1
ATOM 2050 C CA . LEU B 1 129 ? 8.297 -0.759 4.941 1 94.5 129 LEU B CA 1
ATOM 2051 C C . LEU B 1 129 ? 6.949 -1.379 4.594 1 94.5 129 LEU B C 1
ATOM 2053 O O . LEU B 1 129 ? 6.793 -2.6 4.652 1 94.5 129 LEU B O 1
ATOM 2057 N N . ASP B 1 130 ? 5.98 -0.503 4.172 1 92.62 130 ASP B N 1
ATOM 2058 C CA . ASP B 1 130 ? 4.668 -1.059 3.863 1 92.62 130 ASP B CA 1
ATOM 2059 C C . ASP B 1 130 ? 4.047 -0.362 2.654 1 92.62 130 ASP B C 1
ATOM 2061 O O . ASP B 1 130 ? 3.244 -0.958 1.933 1 92.62 130 ASP B O 1
ATOM 2065 N N . GLY B 1 131 ? 4.344 0.841 2.477 1 95.19 131 GLY B N 1
ATOM 2066 C CA . GLY B 1 131 ? 3.791 1.618 1.378 1 95.19 131 GLY B CA 1
ATOM 2067 C C . GLY B 1 131 ? 4.844 2.084 0.39 1 95.19 131 GLY B C 1
ATOM 2068 O O . GLY B 1 131 ? 5.949 2.459 0.785 1 95.19 131 GLY B O 1
ATOM 2069 N N . VAL B 1 132 ? 4.5 2.064 -0.854 1 96.56 132 VAL B N 1
ATOM 2070 C CA . VAL B 1 132 ? 5.367 2.543 -1.927 1 96.56 132 VAL B CA 1
ATOM 2071 C C . VAL B 1 132 ? 4.516 3.039 -3.096 1 96.56 132 VAL B C 1
ATOM 2073 O O . VAL B 1 132 ? 3.455 2.482 -3.379 1 96.56 132 VAL B O 1
ATOM 2076 N N . ASP B 1 133 ? 4.98 4.066 -3.693 1 95.5 133 ASP B N 1
ATOM 2077 C CA . ASP B 1 133 ? 4.32 4.598 -4.883 1 95.5 133 ASP B CA 1
ATOM 2078 C C . ASP B 1 133 ? 5.324 5.273 -5.812 1 95.5 133 ASP B C 1
ATOM 2080 O O . ASP B 1 133 ? 6.211 6.004 -5.355 1 95.5 133 ASP B O 1
ATOM 2084 N N . VAL B 1 134 ? 5.195 4.961 -7.039 1 94.44 134 VAL B N 1
ATOM 2085 C CA . VAL B 1 134 ? 6.02 5.605 -8.055 1 94.44 134 VAL B CA 1
ATOM 2086 C C . VAL B 1 134 ? 5.316 6.855 -8.578 1 94.44 134 VAL B C 1
ATOM 2088 O O . VAL B 1 134 ? 4.168 6.789 -9.023 1 94.44 134 VAL B O 1
ATOM 2091 N N . HIS B 1 135 ? 6.043 7.977 -8.469 1 93.31 135 HIS B N 1
ATOM 2092 C CA . HIS B 1 135 ? 5.543 9.172 -9.141 1 93.31 135 HIS B CA 1
ATOM 2093 C C . HIS B 1 135 ? 5.668 9.039 -10.656 1 93.31 135 HIS B C 1
ATOM 2095 O O . HIS B 1 135 ? 6.77 9.133 -11.203 1 93.31 135 HIS B O 1
ATOM 2101 N N . GLN B 1 136 ? 4.535 8.922 -11.312 1 90.25 136 GLN B N 1
ATOM 2102 C CA . GLN B 1 136 ? 4.531 8.477 -12.703 1 90.25 136 GLN B CA 1
ATOM 2103 C C . GLN B 1 136 ? 5.102 9.547 -13.625 1 90.25 136 GLN B C 1
ATOM 2105 O O . GLN B 1 136 ? 5.52 9.242 -14.75 1 90.25 136 GLN B O 1
ATOM 2110 N N . PHE B 1 137 ? 5.16 10.789 -13.234 1 89.62 137 PHE B N 1
ATOM 2111 C CA . PHE B 1 137 ? 5.609 11.867 -14.102 1 89.62 137 PHE B CA 1
ATOM 2112 C C . PHE B 1 137 ? 7.117 12.047 -14 1 89.62 137 PHE B C 1
ATOM 2114 O O . PHE B 1 137 ? 7.77 12.438 -14.977 1 89.62 137 PHE B O 1
ATOM 2121 N N . THR B 1 138 ? 7.668 11.758 -12.828 1 89.25 138 THR B N 1
ATOM 2122 C CA . THR B 1 138 ? 9.094 12 -12.633 1 89.25 138 THR B CA 1
ATOM 2123 C C . THR B 1 138 ? 9.867 10.688 -12.547 1 89.25 138 THR B C 1
ATOM 2125 O O . THR B 1 138 ? 11.086 10.664 -12.727 1 89.25 138 THR B O 1
ATOM 2128 N N . GLY B 1 139 ? 9.109 9.656 -12.18 1 91.31 139 GLY B N 1
ATOM 2129 C CA . GLY B 1 139 ? 9.758 8.375 -12 1 91.31 139 GLY B CA 1
ATOM 2130 C C . GLY B 1 139 ? 10.344 8.188 -10.609 1 91.31 139 GLY B C 1
ATOM 2131 O O . GLY B 1 139 ? 10.914 7.137 -10.305 1 91.31 139 GLY B O 1
ATOM 2132 N N . LEU B 1 140 ? 10.227 9.164 -9.734 1 93.31 140 LEU B N 1
ATOM 2133 C CA . LEU B 1 140 ? 10.703 9.055 -8.359 1 93.31 140 LEU B CA 1
ATOM 2134 C C . LEU B 1 140 ? 9.867 8.039 -7.582 1 93.31 140 LEU B C 1
ATOM 2136 O O . LEU B 1 140 ? 8.648 7.969 -7.754 1 93.31 140 LEU B O 1
ATOM 2140 N N . VAL B 1 141 ? 10.547 7.281 -6.742 1 95.69 141 VAL B N 1
ATOM 2141 C CA . VAL B 1 141 ? 9.883 6.27 -5.934 1 95.69 141 VAL B CA 1
ATOM 2142 C C . VAL B 1 141 ? 9.828 6.719 -4.473 1 95.69 141 VAL B C 1
ATOM 2144 O O . VAL B 1 141 ? 10.867 7.008 -3.871 1 95.69 141 VAL B O 1
ATOM 2147 N N . TYR B 1 142 ? 8.688 6.816 -3.908 1 95.69 142 TYR B N 1
ATOM 2148 C CA . TYR B 1 142 ? 8.484 7.145 -2.5 1 95.69 142 TYR B CA 1
ATOM 2149 C C . TYR B 1 142 ? 7.984 5.934 -1.724 1 95.69 142 TYR B C 1
ATOM 2151 O O . TYR B 1 142 ? 7.121 5.195 -2.203 1 95.69 142 TYR B O 1
ATOM 2159 N N . PHE B 1 143 ? 8.523 5.73 -0.539 1 96.5 143 PHE B N 1
ATOM 2160 C CA . PHE B 1 143 ? 8.031 4.605 0.247 1 96.5 143 PHE B CA 1
ATOM 2161 C C . PHE B 1 143 ? 8.109 4.91 1.737 1 96.5 143 PHE B C 1
ATOM 2163 O O . PHE B 1 143 ? 8.859 5.793 2.158 1 96.5 143 PHE B O 1
ATOM 2170 N N . SER B 1 144 ? 7.266 4.188 2.408 1 95.5 144 SER B N 1
ATOM 2171 C CA . SER B 1 144 ? 7.129 4.438 3.84 1 95.5 144 SER B CA 1
ATOM 2172 C C . SER B 1 144 ? 8.141 3.631 4.645 1 95.5 144 SER B C 1
ATOM 2174 O O . SER B 1 144 ? 8.516 2.523 4.25 1 95.5 144 SER B O 1
ATOM 2176 N N . ASP B 1 145 ? 8.586 4.207 5.652 1 93.75 145 ASP B N 1
ATOM 2177 C CA . ASP B 1 145 ? 9.406 3.555 6.672 1 93.75 145 ASP B CA 1
ATOM 2178 C C . ASP B 1 145 ? 8.898 3.887 8.07 1 93.75 145 ASP B C 1
ATOM 2180 O O . ASP B 1 145 ? 9.32 4.875 8.672 1 93.75 145 ASP B O 1
ATOM 2184 N N . ALA B 1 146 ? 7.859 3.014 8.531 1 86 146 ALA B N 1
ATOM 2185 C CA . ALA B 1 146 ? 7.16 3.328 9.773 1 86 146 ALA B CA 1
ATOM 2186 C C . ALA B 1 146 ? 7.875 2.713 10.977 1 86 146 ALA B C 1
ATOM 2188 O O . ALA B 1 146 ? 8.43 1.616 10.875 1 86 146 ALA B O 1
ATOM 2189 N N . SER B 1 147 ? 8.133 3.432 12.07 1 70 147 SER B N 1
ATOM 2190 C CA . SER B 1 147 ? 8.805 3.016 13.297 1 70 147 SER B CA 1
ATOM 2191 C C . SER B 1 147 ? 7.828 2.387 14.281 1 70 147 SER B C 1
ATOM 2193 O O . SER B 1 147 ? 6.629 2.682 14.25 1 70 147 SER B O 1
#

Foldseek 3Di:
DWDQDPVRDIDDDDADQLFADFLEWDDQDPQWATWTWTALFFIWTQDPDVRHIDTFEGAAPQDDCVVRGSDPDPVCCLRRWTFNYWEAQNVFQKIWTAIQHQGIWIAGNRYYYTHRDDQDDPPHGADGWHDWYAPNVPRDIDTDRDD/DWDQDPVRDIDDDDAPQLFADFLEWDDQDPQWATWTWTALFFIWTQDPDVRHIDTFEGAAPQDDCVVRGSDPDPVCCLRRWTFNYWEAQNVFQKIWTAIQHQGIWIAGNRYYYTHRDDQDDPPHGADGWHDWYAPNVPRDIDTDRDD

Organism: Camellia sinensis var. sinensis (NCBI:txid542762)

InterPro domains:
  IPR011042 Six-bladed beta-propeller, TolB-like [G3DSA:2.120.10.30] (3-147)

Secondary structure (DSSP, 8-state):
-EEE-TT--EEE-PPPTT----SEEE-SSSSS--EEE-TTSEEEEEETTTTEEEEEEES-TT--HHHHTT---GGGHHHH--EEEEEE-TTT--EEEEETTTEEEEE-TT-EEPEEEESEETTEEP-----EEE-TTT--EEE----/-EEE-TT--EEE-PPPTT----SEEE-SSSSS--EEE-TTSEEEEEETTTTEEEEEEES-SS--HHHHTT---GGGHHHH--EEEEEE-TTT--EEEEETTTEEEEE-TT-EEPEEEESEETTEEP-----EEE-TTT--EEE----

Nearest PDB structures (foldseek):
  6zea-assembly1_A  TM=9.619E-01  e=2.837E-15  Catharanthus roseus
  2fpb-assembly2_B  TM=9.580E-01  e=9.407E-15  Rauvolfia serpentina
  6n5v-assembly1_A  TM=9.606E-01  e=2.946E-14  Rauvolfia serpentina
  6s5q-assembly1_A  TM=9.522E-01  e=3.843E-13  Ophiorrhiza pumila
  6s5u-assembly3_B  TM=9.501E-01  e=8.070E-13  Ophiorrhiza pumila

pLDDT: mean 92.75, std 6.28, range [69.25, 98.69]

Radius of gyration: 17.61 Å; Cα contacts (8 Å, |Δi|>4): 871; chains: 2; bounding box: 45×52×42 Å

Sequence (294 aa):
MVLCSQYSIFSIIQLPPNATGPESVGFNSPVSGPYVGVADGRVLKRQDPILRFVDFAVTSSNRTKQLCDGTTDPDMGPICGRPLGFSFDSANGKLYIVDAYFGLLVVGPNGGLATQLATSAEGVPFKFLDGVDVHQFTGLVYFSDASMVLCSQYSIFSIIQLPPNATGPESVGFNSPVSGPYVGVADGRVLKRQDPILRFVDFAVTSSNRTKQLCDGTTDPDMGPICGRPLGFSFDSANGKLYIVDAYFGLLVVGPNGGLATQLATSAEGVPFKFLDGVDVHQFTGLVYFSDAS